Protein AF-A0A437GZE0-F1 (afdb_monomer)

Mean predicted aligned error: 5.84 Å

Radius of gyration: 19.28 Å; Cα contacts (8 Å, |Δi|>4): 313; chains: 1; bounding box: 50×40×49 Å

Solvent-accessible surface area (backbone atoms only — not comparable to full-atom values): 11767 Å² total; per-residue (Å²): 129,79,91,56,76,41,61,49,56,74,74,52,72,68,50,46,54,54,46,52,61,49,54,74,70,45,66,92,59,34,25,55,47,29,24,45,27,15,58,39,23,28,90,86,37,50,70,62,15,52,55,27,36,55,51,12,52,74,58,30,83,85,49,82,47,37,36,57,38,26,38,45,47,18,53,53,32,45,78,73,66,39,55,68,65,18,45,54,27,14,51,52,16,32,48,41,25,66,75,78,35,74,86,53,80,78,48,26,34,26,34,33,18,21,52,35,21,69,69,64,40,68,94,47,45,69,58,30,51,58,60,45,49,99,68,67,60,69,72,35,28,20,37,23,42,10,44,14,40,43,26,46,77,71,68,38,55,72,62,7,21,55,22,19,47,38,24,51,56,43,73,68,47,92,86,57,76,64,56,42,60,96,66,61,91,69,66,67,83,86,42,78,66,60,55,28,32,30,50,56,39,74,68,62,50,54,87,85,70,38,82,82,73,67,78,57,79,87,130

Organism: NCBI:txid2217664

Nearest PDB structures (foldseek):
  5g05-assembly1_K  TM=5.709E-01  e=1.177E-01  Homo sapiens
  3sf4-assembly2_B  TM=5.536E-01  e=5.901E-01  Homo sapiens
  5wby-assembly1_B  TM=4.523E-01  e=6.455E-01  Homo sapiens
  5wby-assembly2_A  TM=4.386E-01  e=1.264E+00  Homo sapiens
  7uxh-assembly1_C  TM=3.823E-01  e=3.541E+00  Homo sapiens

pLDDT: mean 88.23, std 14.14, range [37.72, 98.62]

Secondary structure (DSSP, 8-state):
--S-TTT----SHHHHHHHHHHHTT--TTHHHHHHHHHHHHTTT-HHHHHHHHHHHHHH-TT-TTHHHHHHHHHHHHHTTT-HHHHHHHHHHHHHHHHHT-TT---SHHHHHHHHHHHTT-GGGHHHHHHHH-S---TT-HHHHHHHHHHHHHTT-HHHHHHHHHHHHHHHT-TTSPPSSS---SSPPSP-HHHHHHHHHTT---HHHH-SPPPSS---

Foldseek 3Di:
DDPPLLQALDDPPVSVVVLVVVLVVDAPCNLVSLLNNLLNNLVPCVVSSVVSLVVSCVNCPLCPCQLVSLQSNLVSCVVVVNLVSSLVSLLVSLCCCVPPNVPDDALSLLQNLLSCLLQVVVVCLVVSDVSCPPDHDLLQLSNLNSQLRSCVVVVVLVRNLVSLVSNLVNLPPQPDQRHYDPDDNHDPPPDLSNLLSCVSNVNDDCVVPNDRDPNHDDD

Sequence (219 aa):
MSDDWYRSSSWDQEARDVFEKKIGRARFQKPYYLWMKAAAIAQEHPDDAEALFDRALAADVDGFESARALNARATARAARGDIGATLDDLAHAATHERDAMPNLVTSARWDYAALVGMHRQRDRYDEALAFLGPRVPDLAFAGQVGLAFINHDLGKGDAAQAAAKKALSRATMHDDPASGLPLPPTPPFPNPIYDRLLVIAHIWDIEELGPPPPVWPER

InterPro domains:
  IPR011990 Tetratricopeptide-like helical domain superfamily [G3DSA:1.25.40.10] (4-192)
  IPR011990 Tetratricopeptide-like helical domain superfamily [SSF48452] (39-132)

Structure (mmCIF, N/CA/C/O backbone):
data_AF-A0A437GZE0-F1
#
_entry.id   AF-A0A437GZE0-F1
#
loop_
_atom_site.group_PDB
_atom_site.id
_atom_site.type_symbol
_atom_site.label_atom_id
_atom_site.label_alt_id
_atom_site.label_comp_id
_atom_site.label_asym_id
_atom_site.label_entity_id
_atom_site.label_seq_id
_atom_site.pdbx_PDB_ins_code
_atom_site.Cartn_x
_atom_site.Cartn_y
_atom_site.Cartn_z
_atom_site.occupancy
_atom_site.B_iso_or_equiv
_atom_site.auth_seq_id
_atom_site.auth_comp_id
_atom_site.auth_asym_id
_atom_site.auth_atom_id
_atom_site.pdbx_PDB_model_num
ATOM 1 N N . MET A 1 1 ? 29.696 9.015 -15.402 1.00 48.69 1 MET A N 1
ATOM 2 C CA . MET A 1 1 ? 28.298 8.820 -15.840 1.00 48.69 1 MET A CA 1
ATOM 3 C C . MET A 1 1 ? 27.606 8.077 -14.723 1.00 48.69 1 MET A C 1
ATOM 5 O O . MET A 1 1 ? 28.125 7.041 -14.341 1.00 48.69 1 MET A O 1
ATOM 9 N N . SER A 1 2 ? 26.556 8.651 -14.136 1.00 55.06 2 SER A N 1
ATOM 10 C CA . SER A 1 2 ? 25.899 8.058 -12.966 1.00 55.06 2 SER A CA 1
ATOM 11 C C . SER A 1 2 ? 25.372 6.656 -13.296 1.00 55.06 2 SER A C 1
ATOM 13 O O . SER A 1 2 ? 24.718 6.472 -14.326 1.00 55.06 2 SER A O 1
ATOM 15 N N . ASP A 1 3 ? 25.676 5.678 -12.440 1.00 69.56 3 ASP A N 1
ATOM 16 C CA . ASP A 1 3 ? 25.241 4.279 -12.565 1.00 69.56 3 ASP A CA 1
ATOM 17 C C . ASP A 1 3 ? 23.716 4.099 -12.389 1.00 69.56 3 ASP A C 1
ATOM 19 O O . ASP A 1 3 ? 23.181 3.025 -12.662 1.00 69.56 3 ASP A O 1
ATOM 23 N N . ASP A 1 4 ? 22.986 5.168 -12.053 1.00 85.56 4 ASP A N 1
ATOM 24 C CA . ASP A 1 4 ? 21.553 5.159 -11.727 1.00 85.56 4 ASP A CA 1
ATOM 25 C C . ASP A 1 4 ? 20.622 5.511 -12.905 1.00 85.56 4 ASP A C 1
ATOM 27 O O . ASP A 1 4 ? 19.624 6.220 -12.773 1.00 85.56 4 ASP A O 1
ATOM 31 N N . TRP A 1 5 ? 20.903 4.962 -14.087 1.00 89.38 5 TRP A N 1
ATOM 32 C CA . TRP A 1 5 ? 20.073 5.134 -15.296 1.00 89.38 5 TRP A CA 1
ATOM 33 C C . TRP A 1 5 ? 18.612 4.674 -15.130 1.00 89.38 5 TRP A C 1
ATOM 35 O O . TRP A 1 5 ? 17.736 5.128 -15.862 1.00 89.38 5 TRP A O 1
ATOM 45 N N . TYR A 1 6 ? 18.346 3.785 -14.173 1.00 93.81 6 TYR A N 1
ATOM 46 C CA . TYR A 1 6 ? 17.028 3.208 -13.905 1.00 93.81 6 TYR A CA 1
ATOM 47 C C . TYR A 1 6 ? 16.266 3.912 -12.766 1.00 93.81 6 TYR A C 1
ATOM 49 O O . TYR A 1 6 ? 15.112 3.579 -12.536 1.00 93.81 6 TYR A O 1
ATOM 57 N N . ARG A 1 7 ? 16.874 4.877 -12.055 1.00 95.44 7 ARG A N 1
ATOM 58 C CA . ARG A 1 7 ? 16.226 5.602 -10.936 1.00 95.44 7 ARG A CA 1
ATOM 59 C C . ARG A 1 7 ? 15.743 7.005 -11.295 1.00 95.44 7 ARG A C 1
ATOM 61 O O . ARG A 1 7 ? 14.975 7.592 -10.545 1.00 95.44 7 ARG A O 1
ATOM 68 N N . SER A 1 8 ? 16.215 7.556 -12.412 1.00 94.50 8 SER A N 1
ATOM 69 C CA . SER A 1 8 ? 15.754 8.858 -12.905 1.00 94.50 8 SER A CA 1
ATOM 70 C C . SER A 1 8 ? 14.283 8.796 -13.333 1.00 94.50 8 SER A C 1
ATOM 72 O O . SER A 1 8 ? 13.854 7.780 -13.883 1.00 94.50 8 SER A O 1
ATOM 74 N N . SER A 1 9 ? 13.535 9.885 -13.151 1.00 95.44 9 SER A N 1
ATOM 75 C CA . SER A 1 9 ? 12.178 10.045 -13.693 1.00 95.44 9 SER A CA 1
ATOM 76 C C . SER A 1 9 ? 12.157 10.352 -15.197 1.00 95.44 9 SER A C 1
ATOM 78 O O . SER A 1 9 ? 11.130 10.159 -15.835 1.00 95.44 9 SER A O 1
ATOM 80 N N . SER A 1 10 ? 13.287 10.740 -15.809 1.00 95.38 10 SER A N 1
ATOM 81 C CA . SER A 1 10 ? 13.350 11.054 -17.246 1.00 95.38 10 SER A CA 1
ATOM 82 C C . SER A 1 10 ? 12.936 9.857 -18.109 1.00 95.38 10 SER A C 1
ATOM 84 O O . SER A 1 10 ? 13.479 8.755 -17.950 1.00 95.38 10 SER A O 1
ATOM 86 N N . TRP A 1 11 ? 11.998 10.069 -19.035 1.00 97.38 11 TRP A N 1
ATOM 87 C CA . TRP A 1 11 ? 11.445 9.011 -19.889 1.00 97.38 11 TRP A CA 1
ATOM 88 C C . TRP A 1 11 ? 11.102 9.475 -21.314 1.00 97.38 11 TRP A C 1
ATOM 90 O O . TRP A 1 11 ? 10.132 9.020 -21.928 1.00 97.38 11 TRP A O 1
ATOM 100 N N . ASP A 1 12 ? 11.925 10.371 -21.856 1.00 96.62 12 ASP A N 1
ATOM 101 C CA . ASP A 1 12 ? 11.929 10.707 -23.282 1.00 96.62 12 ASP A CA 1
ATOM 102 C C . ASP A 1 12 ? 12.522 9.571 -24.145 1.00 96.62 12 ASP A C 1
ATOM 104 O O . ASP A 1 12 ? 12.922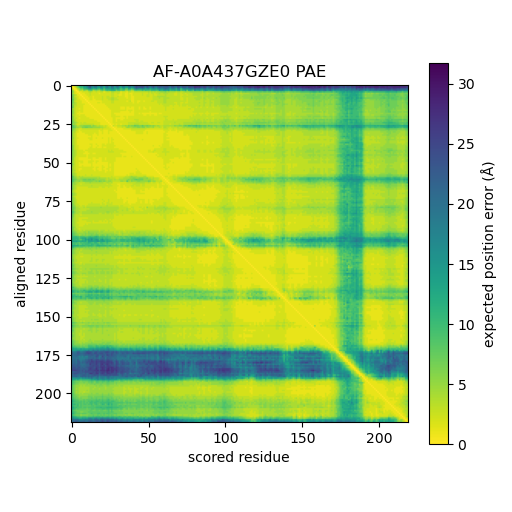 8.517 -23.641 1.00 96.62 12 ASP A O 1
ATOM 108 N N . GLN A 1 13 ? 12.560 9.763 -25.468 1.00 97.25 13 GLN A N 1
ATOM 109 C CA . GLN A 1 13 ? 13.043 8.738 -26.399 1.00 97.25 13 GLN A CA 1
ATOM 110 C C . GLN A 1 13 ? 14.504 8.340 -26.138 1.00 97.25 13 GLN A C 1
ATOM 112 O O . GLN A 1 13 ? 14.825 7.155 -26.182 1.00 97.25 13 GLN A O 1
ATOM 117 N N . GLU A 1 14 ? 15.380 9.297 -25.821 1.00 96.25 14 GLU A N 1
ATOM 118 C CA . GLU A 1 14 ? 16.791 9.010 -25.542 1.00 96.25 14 GLU A CA 1
ATOM 119 C C . GLU A 1 14 ? 16.933 8.173 -24.263 1.00 96.25 14 GLU A C 1
ATOM 121 O O . GLU A 1 14 ? 17.629 7.152 -24.251 1.00 96.25 14 GLU A O 1
ATOM 126 N N . ALA A 1 15 ? 16.221 8.549 -23.197 1.00 95.94 15 ALA A N 1
ATOM 127 C CA . ALA A 1 15 ? 16.197 7.803 -21.945 1.00 95.94 15 ALA A CA 1
ATOM 128 C C . ALA A 1 15 ? 15.649 6.379 -22.136 1.00 95.94 15 ALA A C 1
ATOM 130 O O . ALA A 1 15 ? 16.217 5.430 -21.582 1.00 95.94 15 ALA A O 1
ATOM 131 N N . ARG A 1 16 ? 14.595 6.212 -22.949 1.00 97.56 16 ARG A N 1
ATOM 132 C CA . ARG A 1 16 ? 14.027 4.900 -23.313 1.00 97.56 16 ARG A CA 1
ATOM 133 C C . ARG A 1 16 ? 15.039 4.045 -24.067 1.00 97.56 16 ARG A C 1
ATOM 135 O O . ARG A 1 16 ? 15.267 2.903 -23.680 1.00 97.56 16 ARG A O 1
ATOM 142 N N . ASP A 1 17 ? 15.707 4.595 -25.077 1.00 96.81 17 ASP A N 1
ATOM 143 C CA . ASP A 1 17 ? 16.694 3.862 -25.878 1.00 96.81 17 ASP A CA 1
ATOM 144 C C . ASP A 1 17 ? 17.887 3.403 -25.025 1.00 96.81 17 ASP A C 1
ATOM 146 O O . ASP A 1 17 ? 18.353 2.260 -25.126 1.00 96.81 17 ASP A O 1
ATOM 150 N N . VAL A 1 18 ? 18.371 4.275 -24.132 1.00 95.81 18 VAL A N 1
ATOM 151 C CA . VAL A 1 18 ? 19.431 3.938 -23.174 1.00 95.81 18 VAL A CA 1
ATOM 152 C C . VAL A 1 18 ? 18.966 2.846 -22.212 1.00 95.81 18 VAL A C 1
ATOM 154 O O . VAL A 1 18 ? 19.719 1.895 -21.967 1.00 95.81 18 VAL A O 1
ATOM 157 N N . PHE A 1 19 ? 17.746 2.958 -21.680 1.00 97.19 19 PHE A N 1
ATOM 158 C CA . PHE A 1 19 ? 17.161 1.965 -20.784 1.00 97.19 19 PHE A CA 1
ATOM 159 C C . PHE A 1 19 ? 17.029 0.603 -21.472 1.00 97.19 19 PHE A C 1
ATOM 161 O O . PHE A 1 19 ? 17.552 -0.386 -20.958 1.00 97.19 19 PHE A O 1
ATOM 168 N N . GLU A 1 20 ? 16.435 0.545 -22.666 1.00 97.56 20 GLU A N 1
ATOM 169 C CA . GLU A 1 20 ? 16.224 -0.701 -23.410 1.00 97.56 20 GLU A CA 1
ATOM 170 C C . GLU A 1 20 ? 17.546 -1.375 -23.803 1.00 97.56 20 GLU A C 1
ATOM 172 O O . GLU A 1 20 ? 17.728 -2.587 -23.643 1.00 97.56 20 GLU A O 1
ATOM 177 N N . LYS A 1 21 ? 18.544 -0.590 -24.224 1.00 96.38 21 LYS A N 1
ATOM 178 C CA . LYS A 1 21 ? 19.882 -1.117 -24.521 1.00 96.38 21 LYS A CA 1
ATOM 179 C C . LYS A 1 21 ? 20.544 -1.743 -23.292 1.00 96.38 21 LYS A C 1
ATOM 181 O O . LYS A 1 21 ? 21.247 -2.751 -23.419 1.00 96.38 21 LYS A O 1
ATOM 186 N N . LYS A 1 22 ? 20.371 -1.141 -22.112 1.00 95.94 22 LYS A N 1
ATOM 187 C CA . LYS A 1 22 ? 20.951 -1.642 -20.859 1.00 95.94 22 LYS A CA 1
ATOM 188 C C . LYS A 1 22 ? 20.176 -2.840 -20.318 1.00 95.94 22 LYS A C 1
ATOM 190 O O . LYS A 1 22 ? 20.799 -3.845 -19.974 1.00 95.94 22 LYS A O 1
ATOM 195 N N . ILE A 1 23 ? 18.845 -2.790 -20.316 1.00 96.44 23 ILE A N 1
ATOM 196 C CA . ILE A 1 23 ? 18.006 -3.878 -19.807 1.00 96.44 23 ILE A CA 1
ATOM 197 C C . ILE A 1 23 ? 18.098 -5.138 -20.674 1.00 96.44 23 ILE A C 1
ATOM 199 O O . ILE A 1 23 ? 18.047 -6.245 -20.145 1.00 96.44 23 ILE A O 1
ATOM 203 N N . GLY A 1 24 ? 18.337 -4.996 -21.984 1.00 95.88 24 GLY A N 1
ATOM 204 C CA . GLY A 1 24 ? 18.608 -6.123 -22.881 1.00 95.88 24 GLY A CA 1
ATOM 205 C C . GLY A 1 24 ? 19.904 -6.878 -22.557 1.00 95.88 24 GLY A C 1
ATOM 206 O O . GLY A 1 24 ? 20.053 -8.038 -22.933 1.00 95.88 24 GLY A O 1
ATOM 207 N N . ARG A 1 25 ? 20.839 -6.246 -21.835 1.00 94.94 25 ARG A N 1
ATOM 208 C CA . ARG A 1 25 ? 22.099 -6.861 -21.376 1.00 94.94 25 ARG A CA 1
ATOM 209 C C . ARG A 1 25 ? 22.026 -7.357 -19.932 1.00 94.94 25 ARG A C 1
ATOM 211 O O . ARG A 1 25 ? 22.864 -8.164 -19.530 1.00 94.94 25 ARG A O 1
ATOM 218 N N . ALA A 1 26 ? 21.061 -6.867 -19.155 1.00 94.44 26 ALA A N 1
ATOM 219 C CA . ALA A 1 26 ? 20.867 -7.269 -17.771 1.00 94.44 26 ALA A CA 1
ATOM 220 C C . ALA A 1 26 ? 20.400 -8.729 -17.699 1.00 94.44 26 ALA A C 1
ATOM 222 O O . ALA A 1 26 ? 19.504 -9.149 -18.430 1.00 94.44 26 ALA A O 1
ATOM 223 N N . ARG A 1 27 ? 21.023 -9.501 -16.803 1.00 88.88 27 ARG A N 1
ATOM 224 C CA . ARG A 1 27 ? 20.641 -10.888 -16.510 1.00 88.88 27 ARG A CA 1
ATOM 225 C C . ARG A 1 27 ? 19.919 -10.936 -15.164 1.00 88.88 27 ARG A C 1
ATOM 227 O O . ARG A 1 27 ? 18.744 -10.613 -15.095 1.00 88.88 27 ARG A O 1
ATOM 234 N N . PHE A 1 28 ? 20.650 -11.215 -14.090 1.00 88.62 28 PHE A N 1
ATOM 235 C CA . PHE A 1 28 ? 20.092 -11.468 -12.757 1.00 88.62 28 PHE A CA 1
ATOM 236 C C . PHE A 1 28 ? 19.327 -10.288 -12.136 1.00 88.62 28 PHE A C 1
ATOM 238 O O . PHE A 1 28 ? 18.321 -10.493 -11.480 1.00 88.62 28 PHE A O 1
ATOM 245 N N . GLN A 1 29 ? 19.764 -9.048 -12.368 1.00 94.31 29 GLN A N 1
ATOM 246 C CA . GLN A 1 29 ? 19.150 -7.844 -11.779 1.00 94.31 29 GLN A CA 1
ATOM 247 C C . GLN A 1 29 ? 18.038 -7.241 -12.656 1.00 94.31 29 GLN A C 1
ATOM 249 O O . GLN A 1 29 ? 17.579 -6.125 -12.419 1.00 94.31 29 GLN A O 1
ATOM 254 N N . LYS A 1 30 ? 17.626 -7.946 -13.717 1.00 96.50 30 LYS A N 1
ATOM 255 C CA . LYS A 1 30 ? 16.659 -7.429 -14.688 1.00 96.50 30 LYS A CA 1
ATOM 256 C C . LYS A 1 30 ? 15.296 -7.096 -14.056 1.00 96.50 30 LYS A C 1
ATOM 258 O O . LYS A 1 30 ? 14.830 -5.988 -14.320 1.00 96.50 30 LYS A O 1
ATOM 263 N N . PRO A 1 31 ? 14.679 -7.953 -13.215 1.00 97.25 31 PRO A N 1
ATOM 264 C CA . PRO A 1 31 ? 13.417 -7.605 -12.559 1.00 97.25 31 PRO A CA 1
ATOM 265 C C . PRO A 1 31 ? 13.534 -6.357 -11.686 1.00 97.25 31 PRO A C 1
ATOM 267 O O . PRO A 1 31 ? 12.699 -5.460 -11.786 1.00 97.25 31 PRO A O 1
ATOM 270 N N . TYR A 1 32 ? 14.622 -6.260 -10.914 1.00 96.31 32 TYR A N 1
ATOM 271 C CA . TYR A 1 32 ? 14.914 -5.110 -10.061 1.00 96.31 32 TYR A CA 1
ATOM 272 C C . TYR A 1 32 ? 14.966 -3.797 -10.853 1.00 96.31 32 TYR A C 1
ATOM 274 O O . TYR A 1 32 ? 14.272 -2.837 -10.525 1.00 96.31 32 TYR A O 1
ATOM 282 N N . TYR A 1 33 ? 15.741 -3.752 -11.942 1.00 97.56 33 TYR A N 1
ATOM 283 C CA . TYR A 1 33 ? 15.845 -2.543 -12.765 1.00 97.56 33 TYR A CA 1
ATOM 284 C C . TYR A 1 33 ? 14.523 -2.159 -13.437 1.00 97.56 33 TYR A C 1
ATOM 286 O O . TYR A 1 33 ? 14.252 -0.968 -13.589 1.00 97.56 33 TYR A O 1
ATOM 294 N N . LEU A 1 34 ? 13.710 -3.143 -13.833 1.00 98.38 34 LEU A N 1
ATOM 295 C CA . LEU A 1 34 ? 12.403 -2.900 -14.444 1.00 98.38 34 LEU A CA 1
ATOM 296 C C . LEU A 1 34 ? 11.436 -2.246 -13.455 1.00 98.38 34 LEU A C 1
ATOM 298 O O . LEU A 1 34 ? 10.917 -1.174 -13.760 1.00 98.38 34 LEU A O 1
ATOM 302 N N . TRP A 1 35 ? 11.229 -2.831 -12.269 1.00 98.19 35 TRP A N 1
ATOM 303 C CA . TRP A 1 35 ? 10.264 -2.271 -11.316 1.00 98.19 35 TRP A CA 1
ATOM 304 C C . TRP A 1 35 ? 10.751 -0.950 -10.713 1.00 98.19 35 TRP A C 1
ATOM 306 O O . TRP A 1 35 ? 9.949 -0.041 -10.515 1.00 98.19 35 TRP A O 1
ATOM 316 N N . MET A 1 36 ? 12.060 -0.797 -10.479 1.00 97.94 36 MET A N 1
ATOM 317 C CA . MET A 1 36 ? 12.623 0.472 -10.008 1.00 97.94 36 MET A CA 1
ATOM 318 C C . MET A 1 36 ? 12.391 1.592 -11.020 1.00 97.94 36 MET A C 1
ATOM 320 O O . MET A 1 36 ? 12.024 2.702 -10.633 1.00 97.94 36 MET A O 1
ATOM 324 N N . LYS A 1 37 ? 12.572 1.306 -12.317 1.00 98.19 37 LYS A N 1
ATOM 325 C CA . LYS A 1 37 ? 12.298 2.297 -13.354 1.00 98.19 37 LYS A CA 1
ATOM 326 C C . LYS A 1 37 ? 10.813 2.592 -13.480 1.00 98.19 37 LYS A C 1
ATOM 328 O O . LYS A 1 37 ? 10.456 3.760 -13.585 1.00 98.19 37 LYS A O 1
ATOM 333 N N . ALA A 1 38 ? 9.970 1.562 -13.419 1.00 98.38 38 ALA A N 1
ATOM 334 C CA . ALA A 1 38 ? 8.522 1.720 -13.400 1.00 98.38 38 ALA A CA 1
ATOM 335 C C . ALA A 1 38 ? 8.087 2.673 -12.277 1.00 98.38 38 ALA A C 1
ATOM 337 O O . ALA A 1 38 ? 7.405 3.659 -12.536 1.00 98.38 38 ALA A O 1
ATOM 338 N N . ALA A 1 39 ? 8.570 2.443 -11.052 1.00 97.44 39 ALA A N 1
ATOM 339 C CA . ALA A 1 39 ? 8.285 3.294 -9.901 1.00 97.44 39 ALA A CA 1
ATOM 340 C C . ALA A 1 39 ? 8.767 4.741 -10.103 1.00 97.44 39 ALA A C 1
ATOM 342 O O . ALA A 1 39 ? 8.036 5.676 -9.788 1.00 97.44 39 ALA A O 1
ATOM 343 N N . ALA A 1 40 ? 9.963 4.934 -10.669 1.00 97.50 40 ALA A N 1
ATOM 344 C CA . ALA A 1 40 ? 10.532 6.260 -10.907 1.00 97.50 40 ALA A CA 1
ATOM 345 C C . ALA A 1 40 ? 9.749 7.105 -11.928 1.00 97.50 40 ALA A C 1
ATOM 347 O O . ALA A 1 40 ? 9.780 8.330 -11.840 1.00 97.50 40 ALA A O 1
ATOM 348 N N . ILE A 1 41 ? 9.068 6.479 -12.894 1.00 97.88 41 ILE A N 1
ATOM 349 C CA . ILE A 1 41 ? 8.333 7.193 -13.953 1.00 97.88 41 ILE A CA 1
ATOM 350 C C . ILE A 1 41 ? 6.815 7.202 -13.744 1.00 97.88 41 ILE A C 1
ATOM 352 O O . ILE A 1 41 ? 6.118 7.911 -14.461 1.00 97.88 41 ILE A O 1
ATOM 356 N N . ALA A 1 42 ? 6.285 6.429 -12.791 1.00 97.12 42 ALA A N 1
ATOM 357 C CA . ALA A 1 42 ? 4.851 6.153 -12.658 1.00 97.12 42 ALA A CA 1
ATOM 358 C C . ALA A 1 42 ? 3.959 7.396 -12.533 1.00 97.12 42 ALA A C 1
ATOM 360 O O . ALA A 1 42 ? 2.814 7.368 -12.979 1.00 97.12 42 ALA A O 1
ATOM 361 N N . GLN A 1 43 ? 4.471 8.476 -11.940 1.00 94.50 43 GLN A N 1
ATOM 362 C CA . GLN A 1 43 ? 3.719 9.721 -11.789 1.00 94.50 43 GLN A CA 1
ATOM 363 C C . GLN A 1 43 ? 3.514 10.450 -13.128 1.00 94.50 43 GLN A C 1
ATOM 365 O O . GLN A 1 43 ? 2.436 10.986 -13.370 1.00 94.50 43 GLN A O 1
ATOM 370 N N . GLU A 1 44 ? 4.536 10.479 -13.985 1.00 96.69 44 GLU A N 1
ATOM 371 C CA . GLU A 1 44 ? 4.537 11.237 -15.247 1.00 96.69 44 GLU A CA 1
ATOM 372 C C . GLU A 1 44 ? 4.161 10.363 -16.456 1.00 96.69 44 GLU A C 1
ATOM 374 O O . GLU A 1 44 ? 3.605 10.853 -17.438 1.00 96.69 44 GLU A O 1
ATOM 379 N N . HIS A 1 45 ? 4.428 9.056 -16.377 1.00 97.31 45 HIS A N 1
ATOM 380 C CA . HIS A 1 45 ? 4.258 8.082 -17.457 1.00 97.31 45 HIS A CA 1
ATOM 381 C C . HIS A 1 45 ? 3.578 6.793 -16.953 1.00 97.31 45 HIS A C 1
ATOM 383 O O . HIS A 1 45 ? 4.195 5.724 -16.945 1.00 97.31 45 HIS A O 1
ATOM 389 N N . PRO A 1 46 ? 2.309 6.865 -16.513 1.00 96.12 46 PRO A N 1
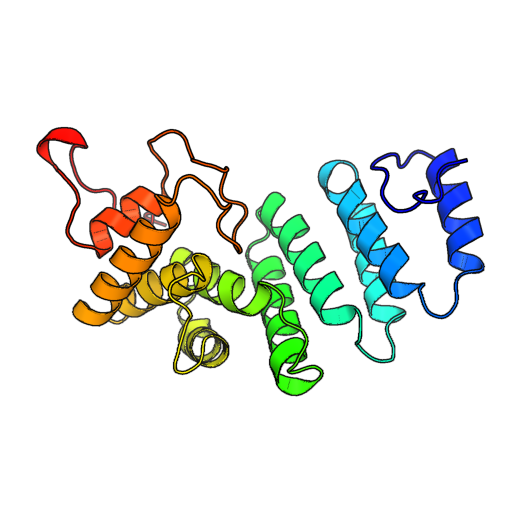ATOM 390 C CA . PRO A 1 46 ? 1.636 5.755 -15.839 1.00 96.12 46 PRO A CA 1
ATOM 391 C C . PRO A 1 46 ? 1.475 4.497 -16.706 1.00 96.12 46 PRO A C 1
ATOM 393 O O . PRO A 1 46 ? 1.673 3.393 -16.205 1.00 96.12 46 PRO A O 1
ATOM 396 N N . ASP A 1 47 ? 1.168 4.640 -17.996 1.00 97.19 47 ASP A N 1
ATOM 397 C CA . ASP A 1 47 ? 0.967 3.489 -18.892 1.00 97.19 47 ASP A CA 1
ATOM 398 C C . ASP A 1 47 ? 2.287 2.760 -19.187 1.00 97.19 47 ASP A C 1
ATOM 400 O O . ASP A 1 47 ? 2.356 1.530 -19.173 1.00 97.19 47 ASP A O 1
ATOM 404 N N . ASP A 1 48 ? 3.368 3.521 -19.387 1.00 98.25 48 ASP A N 1
ATOM 405 C CA . ASP A 1 48 ? 4.706 2.955 -19.564 1.00 98.25 48 ASP A CA 1
ATOM 406 C C . ASP A 1 48 ? 5.192 2.271 -18.275 1.00 98.25 48 ASP A C 1
ATOM 408 O O . ASP A 1 48 ? 5.832 1.218 -18.331 1.00 98.25 48 ASP A O 1
ATOM 412 N N . ALA A 1 49 ? 4.880 2.843 -17.107 1.00 98.19 49 ALA A N 1
ATOM 413 C CA . ALA A 1 49 ? 5.199 2.238 -15.819 1.00 98.19 49 ALA A CA 1
ATOM 414 C C . ALA A 1 49 ? 4.482 0.898 -15.622 1.00 98.19 49 ALA A C 1
ATOM 416 O O . ALA A 1 49 ? 5.125 -0.071 -15.225 1.00 98.19 49 ALA A O 1
ATOM 417 N N . GLU A 1 50 ? 3.186 0.813 -15.937 1.00 98.12 50 GLU A N 1
ATOM 418 C CA . GLU A 1 50 ? 2.427 -0.447 -15.893 1.00 98.12 50 GLU A CA 1
ATOM 419 C C . GLU A 1 50 ? 3.083 -1.522 -16.767 1.00 98.12 50 GLU A C 1
ATOM 421 O O . GLU A 1 50 ? 3.383 -2.616 -16.284 1.00 98.12 50 GLU A O 1
ATOM 426 N N . ALA A 1 51 ? 3.431 -1.181 -18.012 1.00 98.38 51 ALA A N 1
ATOM 427 C CA . ALA A 1 51 ? 4.119 -2.105 -18.911 1.00 98.38 51 ALA A CA 1
ATOM 428 C C . ALA A 1 51 ? 5.486 -2.562 -18.363 1.00 98.38 51 ALA A C 1
ATOM 430 O O . ALA A 1 51 ? 5.885 -3.717 -18.542 1.00 98.38 51 ALA A O 1
ATOM 431 N N . LEU A 1 52 ? 6.230 -1.682 -17.686 1.00 98.62 52 LEU A N 1
ATOM 432 C CA . LEU A 1 52 ? 7.491 -2.046 -17.036 1.00 98.62 52 LEU A CA 1
ATOM 433 C C . LEU A 1 52 ? 7.289 -2.935 -15.806 1.00 98.62 52 LEU A C 1
ATOM 435 O O . LEU A 1 52 ? 8.080 -3.861 -15.618 1.00 98.62 52 LEU A O 1
ATOM 439 N N . PHE A 1 53 ? 6.256 -2.701 -14.993 1.00 98.44 53 PHE A N 1
ATOM 440 C CA . PHE A 1 53 ? 5.927 -3.588 -13.877 1.00 98.44 53 PHE A CA 1
ATOM 441 C C . PHE A 1 53 ? 5.546 -4.985 -14.368 1.00 98.44 53 PHE A C 1
ATOM 443 O O . PHE A 1 53 ? 6.063 -5.969 -13.841 1.00 98.44 53 PHE A O 1
ATOM 450 N N . ASP A 1 54 ? 4.729 -5.090 -15.417 1.00 98.31 54 ASP A N 1
ATOM 451 C CA . ASP A 1 54 ? 4.373 -6.383 -16.010 1.00 98.31 54 ASP A CA 1
ATOM 452 C C . ASP A 1 54 ? 5.613 -7.119 -16.530 1.00 98.31 54 ASP A C 1
ATOM 454 O O . ASP A 1 54 ? 5.802 -8.311 -16.273 1.00 98.31 54 ASP A O 1
ATOM 458 N N . ARG A 1 55 ? 6.526 -6.398 -17.194 1.00 98.12 55 ARG A N 1
ATOM 459 C CA . ARG A 1 55 ? 7.823 -6.950 -17.611 1.00 98.12 55 ARG A CA 1
ATOM 460 C C . ARG A 1 55 ? 8.679 -7.381 -16.421 1.00 98.12 55 ARG A C 1
ATOM 462 O O . ARG A 1 55 ? 9.400 -8.369 -16.548 1.00 98.12 55 ARG A O 1
ATOM 469 N N . ALA A 1 56 ? 8.653 -6.643 -15.310 1.00 98.00 56 ALA A N 1
ATOM 470 C CA . ALA A 1 56 ? 9.411 -6.976 -14.106 1.00 98.00 56 ALA A CA 1
ATOM 471 C C . ALA A 1 56 ? 8.926 -8.299 -13.511 1.00 98.00 56 ALA A C 1
ATOM 473 O O . ALA A 1 56 ? 9.738 -9.197 -13.303 1.00 98.00 56 ALA A O 1
ATOM 474 N N . LEU A 1 57 ? 7.610 -8.433 -13.325 1.00 96.69 57 LEU A N 1
ATOM 475 C CA . LEU A 1 57 ? 6.971 -9.637 -12.792 1.00 96.69 57 LEU A CA 1
ATOM 476 C C . LEU A 1 57 ? 7.194 -10.842 -13.709 1.00 96.69 57 LEU A C 1
ATOM 478 O O . LEU A 1 57 ? 7.550 -11.917 -13.242 1.00 96.69 57 LEU A O 1
ATOM 482 N N . ALA A 1 58 ? 7.082 -10.658 -15.027 1.00 96.50 58 ALA A N 1
ATOM 483 C CA . ALA A 1 58 ? 7.351 -11.725 -15.990 1.00 96.50 58 ALA A CA 1
ATOM 484 C C . ALA A 1 58 ? 8.831 -12.155 -16.029 1.00 96.50 58 ALA A C 1
ATOM 486 O O . ALA A 1 58 ? 9.137 -13.288 -16.398 1.00 96.50 58 ALA A O 1
ATOM 487 N N . ALA A 1 59 ? 9.761 -11.254 -15.695 1.00 95.81 59 ALA A N 1
ATOM 488 C CA . ALA A 1 59 ? 11.191 -11.551 -15.661 1.00 95.81 59 ALA A CA 1
ATOM 489 C C . ALA A 1 59 ? 11.644 -12.204 -14.343 1.00 95.81 59 ALA A C 1
ATOM 491 O O . ALA A 1 59 ? 12.736 -12.773 -14.307 1.00 95.81 59 ALA A O 1
ATOM 492 N N . ASP A 1 60 ? 10.851 -12.103 -13.276 1.00 93.88 60 ASP A N 1
ATOM 493 C CA . ASP A 1 60 ? 11.192 -12.578 -11.934 1.00 93.88 60 ASP A CA 1
ATOM 494 C C . ASP A 1 60 ? 10.767 -14.032 -11.701 1.00 93.88 60 ASP A C 1
ATOM 496 O O . ASP A 1 60 ? 9.871 -14.329 -10.917 1.00 93.88 60 ASP A O 1
ATOM 500 N N . VAL A 1 61 ? 11.423 -14.956 -12.402 1.00 88.31 61 VAL A N 1
ATOM 501 C CA . VAL A 1 61 ? 11.083 -16.391 -12.366 1.00 88.31 61 VAL A CA 1
ATOM 502 C C . VAL A 1 61 ? 11.160 -16.981 -10.951 1.00 88.31 61 VAL A C 1
ATOM 504 O O . VAL A 1 61 ? 10.365 -17.853 -10.609 1.00 88.31 61 VAL A O 1
ATOM 507 N N . ASP A 1 62 ? 12.087 -16.488 -10.130 1.00 85.50 62 ASP A N 1
ATOM 508 C CA . ASP A 1 62 ? 12.313 -16.979 -8.766 1.00 85.50 62 ASP A CA 1
ATOM 509 C C . ASP A 1 62 ? 11.452 -16.249 -7.715 1.00 85.50 62 ASP A C 1
ATOM 511 O O . ASP A 1 62 ? 11.492 -16.596 -6.534 1.00 85.50 62 ASP A O 1
ATOM 515 N N . GLY A 1 63 ? 10.680 -15.233 -8.119 1.00 87.56 63 GLY A N 1
ATOM 516 C CA . GLY A 1 63 ? 9.779 -14.484 -7.240 1.00 87.56 63 GLY A CA 1
ATOM 517 C C . GLY A 1 63 ? 10.466 -13.559 -6.225 1.00 87.56 63 GLY A C 1
ATOM 518 O O . GLY A 1 63 ? 9.802 -13.080 -5.304 1.00 87.56 63 GLY A O 1
ATOM 519 N N . PHE A 1 64 ? 11.775 -13.310 -6.362 1.00 88.81 64 PHE A N 1
ATOM 520 C CA . PHE A 1 64 ? 12.571 -12.557 -5.385 1.00 88.81 64 PHE A CA 1
ATOM 521 C C . PHE A 1 64 ? 12.196 -11.069 -5.322 1.00 88.81 64 PHE A C 1
ATOM 523 O O . PHE A 1 64 ? 12.171 -10.462 -4.250 1.00 88.81 64 PHE A O 1
ATOM 530 N N . GLU A 1 65 ? 11.907 -10.469 -6.474 1.00 93.62 65 GLU A N 1
ATOM 531 C CA . GLU A 1 65 ? 11.531 -9.058 -6.596 1.00 93.62 65 GLU A CA 1
ATOM 532 C C . GLU A 1 65 ? 10.011 -8.856 -6.673 1.00 93.62 65 GLU A C 1
ATOM 534 O O . GLU A 1 65 ? 9.539 -7.729 -6.540 1.00 93.62 65 GLU A O 1
ATOM 539 N N . SER A 1 66 ? 9.231 -9.925 -6.844 1.00 94.06 66 SER A N 1
ATOM 540 C CA . SER A 1 66 ? 7.798 -9.876 -7.143 1.00 94.06 66 SER A CA 1
ATOM 541 C C . SER A 1 66 ? 7.004 -9.139 -6.074 1.00 94.06 66 SER A C 1
ATOM 543 O O . SER A 1 66 ? 6.246 -8.230 -6.405 1.00 94.06 66 SER A O 1
ATOM 545 N N . ALA A 1 67 ? 7.230 -9.430 -4.788 1.00 93.88 67 ALA A N 1
ATOM 546 C CA . ALA A 1 67 ? 6.533 -8.721 -3.711 1.00 93.88 67 ALA A CA 1
ATOM 547 C C . ALA A 1 67 ? 6.866 -7.216 -3.689 1.00 93.88 67 ALA A C 1
ATOM 549 O O . ALA A 1 67 ? 5.984 -6.391 -3.462 1.00 93.88 67 ALA A O 1
ATOM 550 N N . ARG A 1 68 ? 8.116 -6.831 -3.986 1.00 94.75 68 ARG A N 1
ATOM 551 C CA . ARG A 1 68 ? 8.524 -5.416 -4.055 1.00 94.75 68 ARG A CA 1
ATOM 552 C C . ARG A 1 68 ? 7.946 -4.717 -5.280 1.00 94.75 68 ARG A C 1
ATOM 554 O O . ARG A 1 68 ? 7.457 -3.598 -5.155 1.00 94.75 68 ARG A O 1
ATOM 561 N N . ALA A 1 69 ? 7.973 -5.379 -6.434 1.00 96.94 69 ALA A N 1
ATOM 562 C CA . ALA A 1 69 ? 7.400 -4.871 -7.672 1.00 96.94 69 ALA A CA 1
ATOM 563 C C . ALA A 1 69 ? 5.882 -4.676 -7.545 1.00 96.94 69 ALA A C 1
ATOM 565 O O . ALA A 1 69 ? 5.377 -3.618 -7.914 1.00 96.94 69 ALA A O 1
ATOM 566 N N . LEU A 1 70 ? 5.171 -5.645 -6.958 1.00 97.19 70 LEU A N 1
ATOM 567 C CA . LEU A 1 70 ? 3.739 -5.549 -6.662 1.00 97.19 70 LEU A CA 1
ATOM 568 C C . LEU A 1 70 ? 3.442 -4.416 -5.674 1.00 97.19 70 LEU A C 1
ATOM 570 O O . LEU A 1 70 ? 2.558 -3.609 -5.938 1.00 97.19 70 LEU A O 1
ATOM 574 N N . ASN A 1 71 ? 4.208 -4.286 -4.584 1.00 94.81 71 ASN A N 1
ATOM 575 C CA . ASN A 1 71 ? 4.014 -3.193 -3.625 1.00 94.81 71 ASN A CA 1
ATOM 576 C C . ASN A 1 71 ? 4.262 -1.806 -4.262 1.00 94.81 71 ASN A C 1
ATOM 578 O O . ASN A 1 71 ? 3.519 -0.848 -4.032 1.00 94.81 71 ASN A O 1
ATO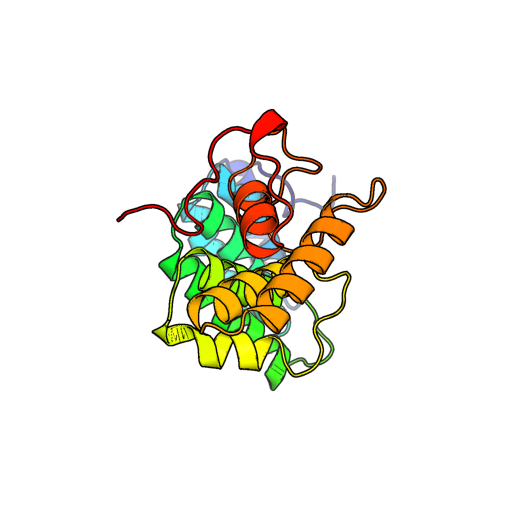M 582 N N . ALA A 1 72 ? 5.280 -1.694 -5.120 1.00 95.81 72 ALA A N 1
ATOM 583 C CA . ALA A 1 72 ? 5.557 -0.469 -5.869 1.00 95.81 72 ALA A CA 1
ATOM 584 C C . ALA A 1 72 ? 4.447 -0.150 -6.888 1.00 95.81 72 ALA A C 1
ATOM 586 O O . ALA A 1 72 ? 4.029 1.006 -6.998 1.00 95.81 72 ALA A O 1
ATOM 587 N N . ARG A 1 73 ? 3.919 -1.161 -7.590 1.00 97.38 73 ARG A N 1
ATOM 588 C CA . ARG A 1 73 ? 2.793 -0.995 -8.519 1.00 97.38 73 ARG A CA 1
ATOM 589 C C . ARG A 1 73 ? 1.507 -0.604 -7.798 1.00 97.38 73 ARG A C 1
ATOM 591 O O . ARG A 1 73 ? 0.836 0.328 -8.238 1.00 97.38 73 ARG A O 1
ATOM 598 N N . ALA A 1 74 ? 1.216 -1.228 -6.659 1.00 95.19 74 ALA A N 1
ATOM 599 C CA . ALA A 1 74 ? 0.110 -0.847 -5.790 1.00 95.19 74 ALA A CA 1
ATOM 600 C C . ALA A 1 74 ? 0.202 0.631 -5.389 1.00 95.19 74 ALA A C 1
ATOM 602 O O . ALA A 1 74 ? -0.775 1.362 -5.504 1.00 95.19 74 ALA A O 1
ATOM 603 N N . THR A 1 75 ? 1.392 1.101 -5.006 1.00 90.44 75 THR A N 1
ATOM 604 C CA . THR A 1 75 ? 1.626 2.519 -4.684 1.00 90.44 75 THR A CA 1
ATOM 605 C C . THR A 1 75 ? 1.317 3.432 -5.881 1.00 90.44 75 THR A C 1
ATOM 607 O O . THR A 1 75 ? 0.619 4.436 -5.733 1.00 90.44 75 THR A O 1
ATOM 610 N N . ALA A 1 76 ? 1.770 3.069 -7.086 1.00 92.19 76 ALA A N 1
ATOM 611 C CA . ALA A 1 76 ? 1.491 3.821 -8.314 1.00 92.19 76 ALA A CA 1
ATOM 612 C C . ALA A 1 76 ? -0.002 3.823 -8.709 1.00 92.19 76 ALA A C 1
ATOM 614 O O . ALA A 1 76 ? -0.522 4.822 -9.214 1.00 92.19 76 ALA A O 1
ATOM 615 N N . ARG A 1 77 ? -0.716 2.713 -8.496 1.00 91.75 77 ARG A N 1
ATOM 616 C CA . ARG A 1 77 ? -2.166 2.592 -8.740 1.00 91.75 77 ARG A CA 1
ATOM 617 C C . ARG A 1 77 ? -2.982 3.374 -7.714 1.00 91.75 77 ARG A C 1
ATOM 619 O O . ARG A 1 77 ? -3.892 4.109 -8.102 1.00 91.75 77 ARG A O 1
ATOM 626 N N . ALA A 1 78 ? -2.591 3.324 -6.442 1.00 87.75 78 ALA A N 1
ATOM 627 C CA . ALA A 1 78 ? -3.224 4.075 -5.363 1.00 87.75 78 ALA A CA 1
ATOM 628 C C . ALA A 1 78 ? -3.166 5.587 -5.613 1.00 87.75 78 ALA A C 1
ATOM 630 O O . ALA A 1 78 ? -4.171 6.275 -5.450 1.00 87.75 78 ALA A O 1
ATOM 631 N N . ALA A 1 79 ? -2.024 6.098 -6.090 1.00 86.19 79 ALA A N 1
ATOM 632 C CA . ALA A 1 79 ? -1.856 7.511 -6.441 1.00 86.19 79 ALA A CA 1
ATOM 633 C C . ALA A 1 79 ? -2.812 7.989 -7.555 1.00 86.19 79 ALA A C 1
ATOM 635 O O . ALA A 1 79 ? -3.105 9.179 -7.646 1.00 86.19 79 ALA A O 1
ATOM 636 N N . ARG A 1 80 ? -3.326 7.067 -8.380 1.00 86.56 80 ARG A N 1
ATOM 637 C CA . ARG A 1 80 ? -4.326 7.331 -9.430 1.00 86.56 80 ARG A CA 1
ATOM 638 C C . ARG A 1 80 ? -5.765 7.040 -8.988 1.00 86.56 80 ARG A C 1
ATOM 640 O O . ARG A 1 80 ? -6.687 7.222 -9.776 1.00 86.56 80 ARG A O 1
ATOM 647 N N . GLY A 1 81 ? -5.966 6.596 -7.748 1.00 85.69 81 GLY A N 1
ATOM 648 C CA . GLY A 1 81 ? -7.282 6.263 -7.204 1.00 85.69 81 GLY A CA 1
ATOM 649 C C . GLY A 1 81 ? -7.827 4.893 -7.620 1.00 85.69 81 GLY A C 1
ATOM 650 O O . GLY A 1 81 ? -8.998 4.617 -7.359 1.00 85.69 81 GLY A O 1
ATOM 651 N N . ASP A 1 82 ? -7.018 4.015 -8.225 1.00 89.06 82 ASP A N 1
ATOM 652 C CA . ASP A 1 82 ? -7.441 2.651 -8.571 1.00 89.06 82 ASP A CA 1
ATOM 653 C C . ASP A 1 82 ? -7.344 1.726 -7.350 1.00 89.06 82 ASP A C 1
ATOM 655 O O . ASP A 1 82 ? -6.415 0.929 -7.194 1.00 89.06 82 ASP A O 1
ATOM 659 N N . ILE A 1 83 ? -8.299 1.874 -6.430 1.00 88.38 83 ILE A N 1
ATOM 660 C CA . ILE A 1 83 ? -8.316 1.131 -5.165 1.00 88.38 83 ILE A CA 1
ATOM 661 C C . ILE A 1 83 ? -8.484 -0.376 -5.393 1.00 88.38 83 ILE A C 1
ATOM 663 O O . ILE A 1 83 ? -7.895 -1.164 -4.657 1.00 88.38 83 ILE A O 1
ATOM 667 N N . GLY A 1 84 ? -9.250 -0.785 -6.410 1.00 89.94 84 GLY A N 1
ATOM 668 C CA . GLY A 1 84 ? -9.480 -2.199 -6.715 1.00 89.94 84 GLY A CA 1
ATOM 669 C C . GLY A 1 84 ? -8.181 -2.906 -7.089 1.00 89.94 84 GLY A C 1
ATOM 670 O O . GLY A 1 84 ? -7.760 -3.830 -6.395 1.00 89.94 84 GLY A O 1
ATOM 671 N N . ALA A 1 85 ? -7.493 -2.404 -8.117 1.00 92.31 85 ALA A N 1
ATOM 672 C CA . ALA A 1 85 ? -6.231 -2.991 -8.555 1.00 92.31 85 ALA A CA 1
ATOM 673 C C . ALA A 1 85 ? -5.110 -2.824 -7.513 1.00 92.31 85 ALA A C 1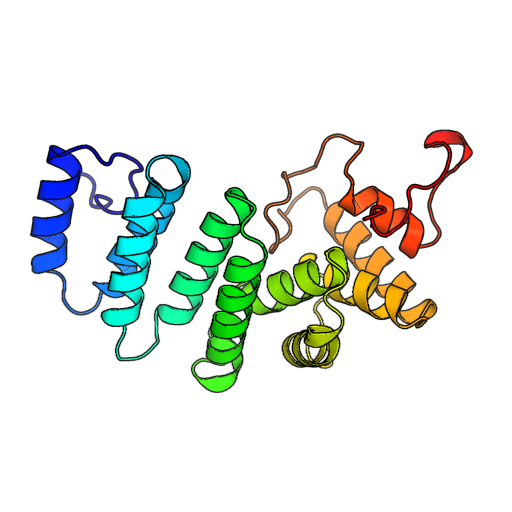
ATOM 675 O O . ALA A 1 85 ? -4.236 -3.684 -7.403 1.00 92.31 85 ALA A O 1
ATOM 676 N N . THR A 1 86 ? -5.147 -1.752 -6.710 1.00 93.56 86 THR A N 1
ATOM 677 C CA . THR A 1 86 ? -4.240 -1.574 -5.563 1.00 93.56 86 THR A CA 1
ATOM 678 C C . THR A 1 86 ? -4.402 -2.703 -4.545 1.00 93.56 86 THR A C 1
ATOM 680 O O . THR A 1 86 ? -3.411 -3.286 -4.111 1.00 93.56 86 THR A O 1
ATOM 683 N N . LEU A 1 87 ? -5.642 -3.024 -4.159 1.00 95.00 87 LEU A N 1
ATOM 684 C CA . LEU A 1 87 ? -5.920 -4.098 -3.205 1.00 95.00 87 LEU A CA 1
ATOM 685 C C . LEU A 1 87 ? -5.467 -5.459 -3.740 1.00 95.00 87 LEU A C 1
ATOM 687 O O . LEU A 1 87 ? -4.887 -6.235 -2.984 1.00 95.00 87 LEU A O 1
ATOM 691 N N . ASP A 1 88 ? -5.687 -5.735 -5.024 1.00 96.69 88 ASP A N 1
ATOM 692 C CA . ASP A 1 88 ? -5.272 -7.000 -5.637 1.00 96.69 88 ASP A CA 1
ATOM 693 C C . ASP A 1 88 ? -3.742 -7.156 -5.661 1.00 96.69 88 ASP A C 1
ATOM 695 O O . ASP A 1 88 ? -3.224 -8.216 -5.302 1.00 96.69 88 ASP A O 1
ATOM 699 N N . ASP A 1 89 ? -3.001 -6.092 -5.988 1.00 96.75 89 ASP A N 1
ATOM 700 C CA . ASP A 1 89 ? -1.534 -6.110 -5.947 1.00 96.75 89 ASP A CA 1
ATOM 701 C C . ASP A 1 89 ? -0.991 -6.298 -4.526 1.00 96.75 89 ASP A C 1
ATOM 703 O O . ASP A 1 89 ? -0.071 -7.092 -4.316 1.00 96.75 89 ASP A O 1
ATOM 707 N N . LEU A 1 90 ? -1.561 -5.600 -3.539 1.00 95.94 90 LEU A N 1
ATOM 708 C CA . LEU A 1 90 ? -1.144 -5.721 -2.141 1.00 95.94 90 LEU A CA 1
ATOM 709 C C . LEU A 1 90 ? -1.451 -7.109 -1.568 1.00 95.94 90 LEU A C 1
ATOM 711 O O . LEU A 1 90 ? -0.613 -7.662 -0.856 1.00 95.94 90 LEU A O 1
ATOM 715 N N . ALA A 1 91 ? -2.607 -7.695 -1.897 1.00 96.62 91 ALA A N 1
ATOM 716 C CA . ALA A 1 91 ? -2.950 -9.060 -1.495 1.00 96.62 91 ALA A CA 1
ATOM 717 C C . ALA A 1 91 ? -1.967 -10.079 -2.089 1.00 96.62 91 ALA A C 1
ATOM 719 O O . ALA A 1 91 ? -1.493 -10.986 -1.394 1.00 96.62 91 ALA A O 1
ATOM 720 N N . HIS A 1 92 ? -1.606 -9.903 -3.362 1.00 95.50 92 HIS A N 1
ATOM 721 C CA . HIS A 1 92 ? -0.642 -10.768 -4.029 1.00 95.50 92 HIS A CA 1
ATOM 722 C C . HIS A 1 92 ? 0.765 -10.615 -3.428 1.00 95.50 92 HIS A C 1
ATOM 724 O O . HIS A 1 92 ? 1.422 -11.615 -3.133 1.00 95.50 92 HIS A O 1
ATOM 730 N N . ALA A 1 93 ? 1.203 -9.383 -3.152 1.00 94.44 93 ALA A N 1
ATOM 731 C CA . ALA A 1 93 ? 2.471 -9.115 -2.478 1.00 94.44 93 ALA A CA 1
ATOM 732 C C . ALA A 1 93 ? 2.512 -9.733 -1.070 1.00 94.44 93 ALA A C 1
ATOM 734 O O . ALA A 1 93 ? 3.462 -10.441 -0.744 1.00 94.44 93 ALA A O 1
ATOM 735 N N . ALA A 1 94 ? 1.464 -9.536 -0.263 1.00 93.38 94 ALA A N 1
ATOM 736 C CA . ALA A 1 94 ? 1.357 -10.094 1.086 1.00 93.38 94 ALA A CA 1
ATOM 737 C C . ALA A 1 94 ? 1.355 -11.633 1.088 1.00 93.38 94 ALA A C 1
ATOM 739 O O . ALA A 1 94 ? 1.948 -12.262 1.966 1.00 93.38 94 ALA A O 1
ATOM 740 N N . THR A 1 95 ? 0.733 -12.251 0.080 1.00 92.69 95 THR A N 1
ATOM 741 C CA . THR A 1 95 ? 0.774 -13.707 -0.119 1.00 92.69 95 THR A CA 1
ATOM 742 C C . THR A 1 95 ? 2.196 -14.181 -0.419 1.00 92.69 95 THR A C 1
ATOM 744 O O . THR A 1 95 ? 2.670 -15.125 0.211 1.00 92.69 95 THR A O 1
ATOM 747 N N . HIS A 1 96 ? 2.915 -13.494 -1.311 1.00 89.00 96 HIS A N 1
ATOM 748 C CA . HIS A 1 96 ? 4.316 -13.808 -1.608 1.00 89.00 96 HIS A CA 1
ATOM 749 C C . HIS A 1 96 ? 5.230 -13.675 -0.383 1.00 89.00 96 HIS A C 1
ATOM 751 O O . HIS A 1 96 ? 6.058 -14.556 -0.143 1.00 89.00 96 HIS A O 1
ATOM 757 N N . GLU A 1 97 ? 5.077 -12.612 0.411 1.00 87.25 97 GLU A N 1
ATOM 758 C CA . GLU A 1 97 ? 5.822 -12.437 1.667 1.00 87.25 97 GLU A CA 1
ATOM 759 C C . GLU A 1 97 ? 5.580 -13.593 2.636 1.00 87.25 97 GLU A C 1
ATOM 761 O O . GLU A 1 97 ? 6.519 -14.120 3.227 1.00 87.25 97 GLU A O 1
ATOM 766 N N . ARG A 1 98 ? 4.319 -14.007 2.792 1.00 84.19 98 ARG A N 1
ATOM 767 C CA . ARG A 1 98 ? 3.939 -15.077 3.716 1.00 84.19 98 ARG A CA 1
ATOM 768 C C . ARG A 1 98 ? 4.457 -16.443 3.263 1.00 84.19 98 ARG A C 1
ATOM 770 O O . ARG A 1 98 ? 4.999 -17.180 4.086 1.00 84.19 98 ARG A O 1
ATOM 777 N N . ASP A 1 99 ? 4.270 -16.775 1.987 1.00 84.44 99 ASP A N 1
ATOM 778 C CA . ASP A 1 99 ? 4.382 -18.156 1.502 1.00 84.44 99 ASP A CA 1
ATOM 779 C C . ASP A 1 99 ? 5.721 -18.449 0.819 1.00 84.44 99 ASP A C 1
ATOM 781 O O . ASP A 1 99 ? 6.269 -19.540 0.977 1.00 84.44 99 ASP A O 1
ATOM 785 N N . ALA A 1 100 ? 6.263 -17.488 0.066 1.00 78.69 100 ALA A N 1
ATOM 786 C CA . ALA A 1 100 ? 7.470 -17.689 -0.733 1.00 78.69 100 ALA A CA 1
ATOM 787 C C . ALA A 1 100 ? 8.730 -17.148 -0.044 1.00 78.69 100 ALA A C 1
ATOM 789 O O . ALA A 1 100 ? 9.808 -17.727 -0.182 1.00 78.69 100 ALA A O 1
ATOM 790 N N . MET A 1 101 ? 8.616 -16.040 0.698 1.00 77.88 101 MET A N 1
ATOM 791 C CA . MET A 1 101 ? 9.773 -15.331 1.252 1.00 77.88 101 MET A CA 1
ATOM 792 C C . MET A 1 101 ? 9.507 -14.759 2.654 1.00 77.88 101 MET A C 1
ATOM 794 O O . MET A 1 101 ? 9.488 -13.541 2.815 1.00 77.88 101 MET A O 1
ATOM 798 N N . PRO A 1 102 ? 9.411 -15.592 3.706 1.00 71.94 102 PRO A N 1
ATOM 799 C CA . PRO A 1 102 ? 9.028 -15.144 5.054 1.00 71.94 102 PRO A CA 1
ATOM 800 C C . PRO A 1 102 ? 9.987 -14.126 5.700 1.00 71.94 102 PRO A C 1
ATOM 802 O O . PRO A 1 102 ? 9.622 -13.455 6.664 1.00 71.94 102 PRO A O 1
ATOM 805 N N . ASN A 1 103 ? 11.213 -13.994 5.180 1.00 80.12 103 ASN A N 1
ATOM 806 C CA . ASN A 1 103 ? 12.191 -12.995 5.628 1.00 80.12 103 ASN A CA 1
ATOM 807 C C . ASN A 1 103 ? 12.112 -11.671 4.846 1.00 80.12 103 ASN A C 1
ATOM 809 O O . ASN A 1 103 ? 12.767 -10.699 5.225 1.00 80.12 103 ASN A O 1
ATOM 813 N N . LEU A 1 104 ? 11.356 -11.626 3.747 1.00 79.38 104 LEU A N 1
ATOM 814 C CA . LEU A 1 104 ? 11.088 -10.405 3.004 1.00 79.38 104 LEU A CA 1
ATOM 815 C C . LEU A 1 104 ? 9.900 -9.700 3.654 1.00 79.38 104 LEU A C 1
ATOM 817 O O . LEU A 1 104 ? 8.786 -10.210 3.663 1.00 79.38 104 LEU A O 1
ATOM 821 N N . VAL A 1 105 ? 10.152 -8.513 4.194 1.00 77.38 105 VAL A N 1
ATOM 822 C CA . VAL A 1 105 ? 9.115 -7.675 4.793 1.00 77.38 105 VAL A CA 1
ATOM 823 C C . VAL A 1 105 ? 9.007 -6.403 3.968 1.00 77.38 105 VAL A C 1
ATOM 825 O O . VAL A 1 105 ? 9.919 -5.574 3.990 1.00 77.38 105 VAL A O 1
ATOM 828 N N . THR A 1 106 ? 7.909 -6.247 3.232 1.00 84.31 106 THR A N 1
ATOM 829 C CA . THR A 1 106 ? 7.466 -4.945 2.723 1.00 84.31 106 THR A CA 1
ATOM 830 C C . THR A 1 106 ? 6.311 -4.429 3.591 1.00 84.31 106 THR A C 1
ATOM 832 O O . THR A 1 106 ? 6.003 -4.988 4.648 1.00 84.31 106 THR A O 1
ATOM 835 N N . SER A 1 107 ? 5.696 -3.314 3.195 1.00 88.56 107 SER A N 1
ATOM 836 C CA . SER A 1 107 ? 4.512 -2.772 3.866 1.00 88.56 107 SER A CA 1
ATOM 837 C C . SER A 1 107 ? 3.202 -3.431 3.417 1.00 88.56 107 SER A C 1
ATOM 839 O O . SER A 1 107 ? 2.166 -3.173 4.030 1.00 88.56 107 SER A O 1
ATOM 841 N N . ALA A 1 108 ? 3.238 -4.311 2.405 1.00 91.88 108 ALA A N 1
ATOM 842 C CA . ALA A 1 108 ? 2.064 -4.760 1.661 1.00 91.88 108 ALA A CA 1
ATOM 843 C C . ALA A 1 108 ? 0.919 -5.280 2.540 1.00 91.88 108 ALA A C 1
ATOM 845 O O . ALA A 1 108 ? -0.216 -4.827 2.412 1.00 91.88 108 ALA A O 1
ATOM 846 N N . ARG A 1 109 ? 1.206 -6.181 3.489 1.00 92.69 109 ARG A N 1
ATOM 847 C CA . ARG A 1 109 ? 0.184 -6.732 4.400 1.00 92.69 109 ARG A CA 1
ATOM 848 C C . ARG A 1 109 ? -0.489 -5.683 5.292 1.00 92.69 109 ARG A C 1
ATOM 850 O O . ARG A 1 109 ? -1.663 -5.822 5.631 1.00 92.69 109 ARG A O 1
ATOM 857 N N . TRP A 1 110 ? 0.250 -4.653 5.703 1.00 93.00 110 TRP A N 1
ATOM 858 C CA . TRP A 1 110 ? -0.269 -3.590 6.563 1.00 93.00 110 TRP A CA 1
ATOM 859 C C . TRP A 1 110 ? -1.076 -2.588 5.744 1.00 93.00 110 TRP A C 1
ATOM 861 O O . TRP A 1 110 ? -2.173 -2.215 6.155 1.00 93.00 110 TRP A O 1
ATOM 871 N N . ASP A 1 111 ? -0.567 -2.223 4.568 1.00 92.94 111 ASP A N 1
ATOM 872 C CA . ASP A 1 111 ? -1.245 -1.335 3.623 1.00 92.94 111 ASP A CA 1
ATOM 873 C C . ASP A 1 111 ? -2.550 -1.958 3.119 1.00 92.94 111 ASP A C 1
ATOM 875 O O . ASP A 1 111 ? -3.583 -1.286 3.083 1.00 92.94 111 ASP A O 1
ATOM 879 N N . TYR A 1 112 ? -2.538 -3.263 2.828 1.00 95.56 112 TYR A N 1
ATOM 880 C CA . TYR A 1 112 ? -3.729 -4.020 2.451 1.00 95.56 112 TYR A CA 1
ATOM 881 C C . TYR A 1 112 ? -4.818 -3.910 3.516 1.00 95.56 112 TYR A C 1
ATOM 883 O O . TYR A 1 112 ? -5.937 -3.484 3.231 1.00 95.56 112 TYR A O 1
ATOM 891 N N . ALA A 1 113 ? -4.485 -4.247 4.766 1.00 95.69 113 ALA A N 1
ATOM 892 C CA . ALA A 1 113 ? -5.451 -4.229 5.854 1.00 95.69 113 ALA A CA 1
ATOM 893 C C . ALA A 1 113 ? -5.991 -2.819 6.131 1.00 95.69 113 ALA A C 1
ATOM 895 O O . ALA A 1 113 ? -7.185 -2.662 6.400 1.00 95.69 113 ALA A O 1
ATOM 896 N N . ALA A 1 114 ? -5.137 -1.795 6.033 1.00 94.81 114 ALA A N 1
ATOM 897 C CA . ALA A 1 114 ? -5.550 -0.405 6.176 1.00 94.81 114 ALA A CA 1
ATOM 898 C C . ALA A 1 114 ? -6.589 -0.017 5.116 1.00 94.81 114 ALA A C 1
ATOM 900 O O . ALA A 1 114 ? -7.666 0.467 5.466 1.00 94.81 114 ALA A O 1
ATOM 901 N N . LEU A 1 115 ? -6.310 -0.288 3.836 1.00 93.06 115 LEU A N 1
ATOM 902 C CA . LEU A 1 115 ? -7.223 0.036 2.737 1.00 93.06 115 LEU A CA 1
ATOM 903 C C . LEU A 1 115 ? -8.530 -0.762 2.816 1.00 93.06 115 LEU A C 1
ATOM 905 O O . LEU A 1 115 ? -9.606 -0.183 2.651 1.00 93.06 115 LEU A O 1
ATOM 909 N N . VAL A 1 116 ? -8.464 -2.057 3.136 1.00 95.81 116 VAL A N 1
ATOM 910 C CA . VAL A 1 116 ? -9.651 -2.900 3.356 1.00 95.81 116 VAL A CA 1
ATOM 911 C C . VAL A 1 116 ? -10.556 -2.302 4.440 1.00 95.81 116 VAL A C 1
ATOM 913 O O . VAL A 1 116 ? -11.764 -2.154 4.226 1.00 95.81 116 VAL A O 1
ATOM 916 N N . GLY A 1 117 ? -9.986 -1.906 5.582 1.00 95.31 117 GLY A N 1
ATOM 917 C CA . GLY A 1 117 ? -10.731 -1.284 6.678 1.00 95.31 117 GLY A CA 1
ATOM 918 C C . GLY A 1 117 ? -11.308 0.085 6.308 1.00 95.31 117 GLY A C 1
ATOM 919 O O . GLY A 1 117 ? -12.510 0.324 6.466 1.00 95.31 117 GLY A O 1
ATOM 920 N N . MET A 1 118 ? -10.473 0.973 5.767 1.00 93.12 118 MET A N 1
ATOM 921 C CA . MET A 1 118 ? -10.844 2.348 5.414 1.00 93.12 118 MET A CA 1
ATOM 922 C C . MET A 1 118 ? -11.934 2.420 4.338 1.00 93.12 118 MET A C 1
ATOM 924 O O . MET A 1 118 ? -12.787 3.304 4.395 1.00 93.12 118 MET A O 1
ATOM 928 N N . HIS A 1 119 ? -11.935 1.488 3.380 1.00 91.25 119 HIS A N 1
ATOM 929 C CA . HIS A 1 119 ? -12.943 1.413 2.317 1.00 91.25 119 HIS A CA 1
ATOM 930 C C . HIS A 1 119 ? -14.099 0.452 2.629 1.00 91.25 119 HIS A C 1
ATOM 932 O O . HIS A 1 119 ? -14.999 0.285 1.802 1.00 91.25 119 HIS A O 1
ATOM 938 N N . ARG A 1 120 ? -14.111 -0.149 3.827 1.00 94.12 120 ARG A N 1
ATOM 939 C CA . ARG A 1 120 ? -15.165 -1.062 4.292 1.00 94.12 120 ARG A CA 1
ATOM 940 C C . ARG A 1 120 ? -15.388 -2.256 3.347 1.00 94.12 120 ARG A C 1
ATOM 942 O O . ARG A 1 120 ? -16.529 -2.623 3.060 1.00 94.12 120 ARG A O 1
ATOM 949 N N . GLN A 1 121 ? -14.297 -2.852 2.859 1.00 95.19 121 GLN A N 1
ATOM 950 C CA . GLN A 1 121 ? -14.305 -4.025 1.970 1.00 95.19 121 GLN A CA 1
ATOM 951 C C . GLN A 1 121 ? -14.529 -5.307 2.784 1.00 95.19 121 GLN A C 1
ATOM 953 O O . GLN A 1 121 ? -13.600 -6.056 3.082 1.00 95.19 121 GLN A O 1
ATOM 958 N N . ARG A 1 122 ? -15.767 -5.504 3.245 1.00 97.06 122 ARG A N 1
ATOM 959 C CA . ARG A 1 122 ? -16.131 -6.555 4.216 1.00 97.06 122 ARG A CA 1
ATOM 960 C C . ARG A 1 122 ? -15.826 -7.971 3.752 1.00 97.06 122 ARG A C 1
ATOM 962 O O . ARG A 1 122 ? -15.486 -8.817 4.568 1.00 97.06 122 ARG A O 1
ATOM 969 N N . ASP A 1 123 ? -15.944 -8.211 2.456 1.00 97.31 123 ASP A N 1
ATOM 970 C CA . ASP A 1 123 ? -15.604 -9.467 1.791 1.00 97.31 123 ASP A CA 1
ATOM 971 C C . ASP A 1 123 ? -14.117 -9.837 1.930 1.00 97.31 123 ASP A C 1
ATOM 973 O O . ASP A 1 123 ? -13.765 -11.003 1.788 1.00 97.31 123 ASP A O 1
ATOM 977 N N . ARG A 1 124 ? -13.257 -8.868 2.275 1.00 97.75 124 ARG A N 1
ATOM 978 C CA . ARG A 1 124 ? -11.806 -9.036 2.452 1.00 97.75 124 ARG A CA 1
ATOM 979 C C . ARG A 1 124 ? -11.345 -8.974 3.913 1.00 97.75 124 ARG A C 1
ATOM 981 O O . ARG A 1 124 ? -10.145 -9.028 4.178 1.00 97.75 124 ARG A O 1
ATOM 988 N N . TYR A 1 125 ? -12.258 -8.854 4.882 1.00 97.94 125 TYR A N 1
ATOM 989 C CA . TYR A 1 125 ? -11.894 -8.688 6.299 1.00 97.94 125 TYR A CA 1
ATOM 990 C C . TYR A 1 125 ? -11.133 -9.885 6.866 1.00 97.94 125 T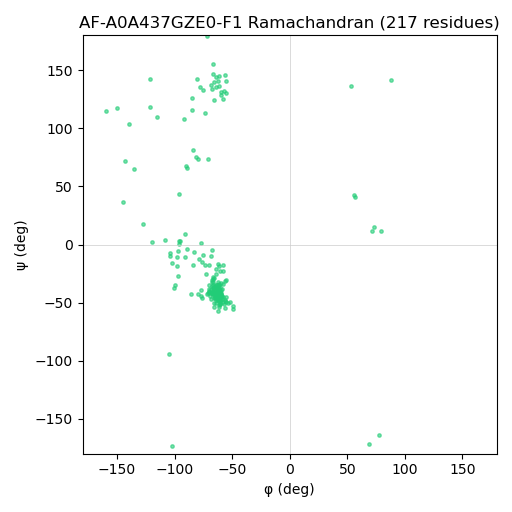YR A C 1
ATOM 992 O O . TYR A 1 125 ? -10.107 -9.694 7.519 1.00 97.94 125 TYR A O 1
ATOM 1000 N N . ASP A 1 126 ? -11.600 -11.103 6.598 1.00 97.56 126 ASP A N 1
ATOM 1001 C CA . ASP A 1 126 ? -10.960 -12.315 7.118 1.00 97.56 126 ASP A CA 1
ATOM 1002 C C . ASP A 1 126 ? -9.538 -12.478 6.567 1.00 97.56 126 ASP A C 1
ATOM 1004 O O . ASP A 1 126 ? -8.606 -12.769 7.317 1.00 97.56 126 ASP A O 1
ATOM 1008 N N . GLU A 1 127 ? -9.347 -12.205 5.275 1.00 96.81 127 GLU A N 1
ATOM 1009 C CA . GLU A 1 127 ? -8.031 -12.226 4.634 1.00 96.81 127 GLU A CA 1
ATOM 1010 C C . GLU A 1 127 ? -7.102 -11.140 5.200 1.00 96.81 127 GLU A C 1
ATOM 1012 O O . GLU A 1 127 ? -5.960 -11.428 5.561 1.00 96.81 127 GLU A O 1
ATOM 1017 N N . ALA A 1 128 ? -7.591 -9.905 5.350 1.00 96.69 128 ALA A N 1
ATOM 1018 C CA . ALA A 1 128 ? -6.812 -8.811 5.925 1.00 96.69 128 ALA A CA 1
ATOM 1019 C C . ALA A 1 128 ? -6.355 -9.118 7.360 1.00 96.69 128 ALA A C 1
ATOM 1021 O O . ALA A 1 128 ? -5.189 -8.913 7.703 1.00 96.69 128 ALA A O 1
ATOM 1022 N N . LEU A 1 129 ? -7.247 -9.656 8.198 1.00 96.38 129 LEU A N 1
ATOM 1023 C CA . LEU A 1 129 ? -6.906 -10.080 9.557 1.00 96.38 129 LEU A CA 1
ATOM 1024 C C . LEU A 1 129 ? -5.911 -11.251 9.555 1.00 96.38 129 LEU A C 1
ATOM 1026 O O . LEU A 1 129 ? -5.007 -11.282 10.394 1.00 96.38 129 LEU A O 1
ATOM 1030 N N . ALA A 1 130 ? -6.022 -12.178 8.600 1.00 94.75 130 ALA A N 1
ATOM 1031 C CA . ALA A 1 130 ? -5.068 -13.271 8.441 1.00 94.75 130 ALA A CA 1
ATOM 1032 C C . ALA A 1 130 ? -3.664 -12.770 8.055 1.00 94.75 130 ALA A C 1
ATOM 1034 O O . ALA A 1 130 ? -2.680 -13.241 8.626 1.00 94.75 130 ALA A O 1
ATOM 1035 N N . PHE A 1 131 ? -3.551 -11.791 7.148 1.00 93.38 131 PHE A N 1
ATOM 1036 C CA . PHE A 1 131 ? -2.262 -11.189 6.779 1.00 93.38 131 PHE A CA 1
ATOM 1037 C C . PHE A 1 131 ? -1.607 -10.410 7.926 1.00 93.38 131 PHE A C 1
ATOM 1039 O O . PHE A 1 131 ? -0.382 -10.444 8.075 1.00 93.38 131 PHE A O 1
ATOM 1046 N N . LEU A 1 132 ? -2.401 -9.727 8.755 1.00 91.62 132 LEU A N 1
ATOM 1047 C CA . LEU A 1 132 ? -1.903 -9.043 9.951 1.00 91.62 132 LEU A CA 1
ATOM 1048 C C . LEU A 1 132 ? -1.379 -10.023 11.009 1.00 91.62 132 LEU A C 1
ATOM 1050 O O . LEU A 1 132 ? -0.404 -9.725 11.707 1.00 91.62 132 LEU A O 1
ATOM 1054 N N . GLY A 1 133 ? -2.012 -11.191 11.115 1.00 89.31 133 GLY A N 1
ATOM 1055 C CA . GLY A 1 133 ? -1.673 -12.210 12.097 1.00 89.31 133 GLY A CA 1
ATOM 1056 C C . GLY A 1 133 ? -2.018 -11.803 13.539 1.00 89.31 133 GLY A C 1
ATOM 1057 O O . GLY A 1 133 ? -2.663 -10.784 13.789 1.00 89.31 133 GLY A O 1
ATOM 1058 N N . PRO A 1 134 ? -1.588 -12.599 14.536 1.00 84.31 134 PRO A N 1
ATOM 1059 C CA . PRO A 1 134 ? -2.001 -12.418 15.929 1.00 84.31 134 PRO A CA 1
ATOM 1060 C C . PRO A 1 134 ? -1.352 -11.210 16.619 1.00 84.31 134 PRO A C 1
ATOM 1062 O O . PRO A 1 134 ? -1.814 -10.784 17.677 1.00 84.31 134 PRO A O 1
ATOM 1065 N N . ARG A 1 135 ? -0.257 -10.673 16.064 1.00 84.81 135 ARG A N 1
ATOM 1066 C CA . ARG A 1 135 ? 0.487 -9.563 16.662 1.00 84.81 135 ARG A CA 1
ATOM 1067 C C . ARG A 1 135 ? 0.927 -8.570 15.596 1.00 84.81 135 ARG A C 1
ATOM 1069 O O . ARG A 1 135 ? 1.929 -8.777 14.917 1.00 84.81 135 ARG A O 1
ATOM 1076 N N . VAL A 1 136 ? 0.218 -7.450 15.533 1.00 84.56 136 VAL A N 1
ATOM 1077 C CA . VAL A 1 136 ? 0.634 -6.278 14.761 1.00 84.56 136 VAL A CA 1
ATOM 1078 C C . VAL A 1 136 ? 1.586 -5.443 15.622 1.00 84.56 136 VAL A C 1
ATOM 1080 O O . VAL A 1 136 ? 1.220 -5.106 16.752 1.00 84.56 136 VAL A O 1
ATOM 1083 N N . PRO A 1 137 ? 2.802 -5.118 15.144 1.00 84.50 137 PRO A N 1
ATOM 1084 C CA . PRO A 1 137 ? 3.699 -4.214 15.856 1.00 84.50 137 PRO A CA 1
ATOM 1085 C C . PRO A 1 137 ? 3.021 -2.870 16.140 1.00 84.50 137 PRO A C 1
ATOM 1087 O O . PRO A 1 137 ? 2.322 -2.330 15.283 1.00 84.50 137 PRO A O 1
ATOM 1090 N N . ASP A 1 138 ? 3.259 -2.292 17.315 1.00 79.38 138 ASP A N 1
ATOM 1091 C CA . ASP A 1 138 ? 2.686 -0.982 17.663 1.00 79.38 138 ASP A CA 1
ATOM 1092 C C . ASP A 1 138 ? 3.213 0.136 16.741 1.00 79.38 138 ASP A C 1
ATOM 1094 O O . ASP A 1 138 ? 2.522 1.119 16.499 1.00 79.38 138 ASP A O 1
ATOM 1098 N N . LEU A 1 139 ? 4.403 -0.055 16.157 1.00 75.94 139 LEU A N 1
ATOM 1099 C CA . LEU A 1 139 ? 5.014 0.867 15.193 1.00 75.94 139 LEU A CA 1
ATOM 1100 C C . LEU A 1 139 ? 4.446 0.748 13.767 1.00 75.94 139 LEU A C 1
ATOM 1102 O O . LEU A 1 139 ? 4.710 1.618 12.940 1.00 75.94 139 LEU A O 1
ATOM 1106 N N . ALA A 1 140 ? 3.678 -0.303 13.461 1.00 85.12 140 ALA A N 1
ATOM 1107 C CA . ALA A 1 140 ? 3.101 -0.512 12.134 1.00 85.12 140 ALA A CA 1
ATOM 1108 C C . ALA A 1 140 ? 1.793 0.280 11.995 1.00 85.12 140 ALA A C 1
ATOM 1110 O O . ALA A 1 140 ? 0.706 -0.276 12.164 1.00 85.12 140 ALA A O 1
ATOM 1111 N N . PHE A 1 141 ? 1.902 1.578 11.697 1.00 89.75 141 PHE A N 1
ATOM 1112 C CA . PHE A 1 141 ? 0.762 2.498 11.609 1.00 89.75 141 PHE A CA 1
ATOM 1113 C C . PHE A 1 141 ? -0.379 1.940 10.745 1.00 89.75 141 PHE A C 1
ATOM 1115 O O . PHE A 1 141 ? -1.490 1.780 11.245 1.00 89.75 141 PHE A O 1
ATOM 1122 N N . ALA A 1 142 ? -0.100 1.561 9.492 1.00 90.62 142 ALA A N 1
ATOM 1123 C CA . ALA A 1 142 ? -1.112 1.022 8.580 1.00 90.62 142 ALA A CA 1
ATOM 1124 C C . ALA A 1 142 ? -1.784 -0.250 9.135 1.00 90.62 142 ALA A C 1
ATOM 1126 O O . ALA A 1 142 ? -3.003 -0.404 9.068 1.00 90.62 142 ALA A O 1
ATOM 1127 N N . GLY A 1 143 ? -1.023 -1.120 9.804 1.00 92.94 143 GLY A N 1
ATOM 1128 C CA . GLY A 1 143 ? -1.580 -2.305 10.454 1.00 92.94 143 GLY A CA 1
ATOM 1129 C C . GLY A 1 143 ? -2.549 -1.950 11.586 1.00 92.94 143 GLY A C 1
ATOM 1130 O O . GLY A 1 143 ? -3.620 -2.548 11.691 1.00 92.94 143 GLY A O 1
ATOM 1131 N N . GLN A 1 144 ? -2.210 -0.948 12.405 1.00 95.31 144 GLN A N 1
ATOM 1132 C CA . GLN A 1 144 ? -3.095 -0.453 13.465 1.00 95.31 144 GLN A CA 1
ATOM 1133 C C . GLN A 1 144 ? -4.337 0.249 12.895 1.00 95.31 144 GLN A C 1
ATOM 1135 O O . GLN A 1 144 ? -5.429 0.070 13.431 1.00 95.31 144 GLN A O 1
ATOM 1140 N N . VAL A 1 145 ? -4.210 0.975 11.778 1.00 95.31 145 VAL A N 1
ATOM 1141 C CA . VAL A 1 145 ? -5.357 1.539 11.043 1.00 95.31 145 VAL A CA 1
ATOM 1142 C C . VAL A 1 145 ? -6.293 0.430 10.571 1.00 95.31 145 VAL A C 1
ATOM 1144 O O . VAL A 1 145 ? -7.490 0.486 10.852 1.00 95.31 145 VAL A O 1
ATOM 1147 N N . GLY A 1 146 ? -5.763 -0.610 9.923 1.00 95.44 146 GLY A N 1
ATOM 1148 C CA . GLY A 1 146 ? -6.558 -1.758 9.488 1.00 95.44 146 GLY A CA 1
ATOM 1149 C C . GLY A 1 146 ? -7.326 -2.393 10.646 1.00 95.44 146 GLY A C 1
ATOM 1150 O O . GLY A 1 146 ? -8.545 -2.547 10.571 1.00 95.44 146 GLY A O 1
ATOM 1151 N N . LEU A 1 147 ? -6.646 -2.671 11.765 1.00 97.25 147 LEU A N 1
ATOM 1152 C CA . LEU A 1 147 ? -7.294 -3.203 12.967 1.00 97.25 147 LEU A CA 1
ATOM 1153 C C . LEU A 1 147 ? -8.378 -2.274 13.521 1.00 97.25 147 LEU A C 1
ATOM 1155 O O . LEU A 1 147 ? -9.434 -2.767 13.911 1.00 97.25 147 LEU A O 1
ATOM 1159 N N . ALA A 1 148 ? -8.135 -0.964 13.572 1.00 97.56 148 ALA A N 1
ATOM 1160 C CA . ALA A 1 148 ? -9.090 0.001 14.103 1.00 97.56 148 ALA A CA 1
ATOM 1161 C C . ALA A 1 148 ? -10.389 0.006 13.290 1.00 97.56 148 ALA A C 1
ATOM 1163 O O . ALA A 1 148 ? -11.467 -0.208 13.843 1.00 97.56 148 ALA A O 1
ATOM 1164 N N . PHE A 1 149 ? -10.287 0.181 11.971 1.00 97.56 149 PHE A N 1
ATOM 1165 C CA . PHE A 1 149 ? -11.455 0.279 11.096 1.00 97.56 149 PHE A CA 1
ATOM 1166 C C . PHE A 1 149 ? -12.211 -1.049 10.969 1.00 97.56 149 PHE A C 1
ATOM 1168 O O . PHE A 1 149 ? -13.438 -1.058 11.066 1.00 97.56 149 PHE A O 1
ATOM 1175 N N . ILE A 1 150 ? -11.503 -2.172 10.796 1.00 98.06 150 ILE A N 1
ATOM 1176 C CA . ILE A 1 150 ? -12.137 -3.494 10.665 1.00 98.06 150 ILE A CA 1
ATOM 1177 C C . ILE A 1 150 ? -12.868 -3.861 11.964 1.00 98.06 150 ILE A C 1
ATOM 1179 O O . ILE A 1 150 ? -14.037 -4.239 11.930 1.00 98.06 150 ILE A O 1
ATOM 1183 N N . ASN A 1 151 ? -12.226 -3.714 13.130 1.00 98.19 151 ASN A N 1
ATOM 1184 C CA . ASN A 1 151 ? -12.881 -4.033 14.402 1.00 98.19 151 ASN A CA 1
ATOM 1185 C C . ASN A 1 151 ? -14.030 -3.072 14.724 1.00 98.19 151 ASN A C 1
ATOM 1187 O O . ASN A 1 151 ? -15.014 -3.507 15.322 1.00 98.19 151 ASN A O 1
ATOM 1191 N N . HIS A 1 152 ? -13.934 -1.803 14.313 1.00 97.81 152 HIS A N 1
ATOM 1192 C CA . HIS A 1 152 ? -15.026 -0.849 14.477 1.00 97.81 152 HIS A CA 1
ATOM 1193 C C . HIS A 1 152 ? -16.270 -1.293 13.691 1.00 97.81 152 HIS A C 1
ATOM 1195 O O . HIS A 1 152 ? -17.354 -1.351 14.267 1.00 97.81 152 HIS A O 1
ATOM 1201 N N . ASP A 1 153 ? -16.120 -1.698 12.421 1.00 97.88 153 ASP A N 1
ATOM 1202 C CA . ASP A 1 153 ? -17.258 -2.173 11.610 1.00 97.88 153 ASP A CA 1
ATOM 1203 C C . ASP A 1 153 ? -17.851 -3.488 12.132 1.00 97.88 153 ASP A C 1
ATOM 1205 O O . ASP A 1 153 ? -19.058 -3.702 12.054 1.00 97.88 153 ASP A O 1
ATOM 1209 N N . LEU A 1 154 ? -17.012 -4.353 12.708 1.00 97.62 154 LEU A N 1
ATOM 1210 C CA . LEU A 1 154 ? -17.427 -5.614 13.329 1.00 97.62 154 LEU A CA 1
ATOM 1211 C C . LEU A 1 154 ? -18.056 -5.444 14.728 1.00 97.62 154 LEU A C 1
ATOM 1213 O O . LEU A 1 154 ? -18.383 -6.445 15.366 1.00 97.62 154 LEU A O 1
ATOM 1217 N N . GLY A 1 155 ? -18.191 -4.216 15.242 1.00 97.56 155 GLY A N 1
ATOM 1218 C CA . GLY A 1 155 ? -18.756 -3.947 16.571 1.00 97.56 155 GLY A CA 1
ATOM 1219 C C . GLY A 1 155 ? -17.838 -4.316 17.744 1.00 97.56 155 GLY A C 1
ATOM 1220 O O . GLY A 1 155 ? -18.283 -4.382 18.889 1.00 97.56 155 GLY A O 1
ATOM 1221 N N . LYS A 1 156 ? -16.545 -4.547 17.494 1.00 97.75 156 LYS A N 1
ATOM 1222 C CA . LYS A 1 156 ? -15.538 -4.904 18.506 1.00 97.75 156 LYS A CA 1
ATOM 1223 C C . LYS A 1 156 ? -14.898 -3.639 19.093 1.00 97.75 156 LYS A C 1
ATOM 1225 O O . LYS A 1 156 ? -13.711 -3.382 18.885 1.00 97.75 156 LYS A O 1
ATOM 1230 N N . GLY A 1 157 ? -15.703 -2.851 19.811 1.00 96.94 157 GLY A N 1
ATOM 1231 C CA . GLY A 1 157 ? -15.361 -1.503 20.291 1.00 96.94 157 GLY A CA 1
ATOM 1232 C C . GLY A 1 157 ? -14.012 -1.398 21.008 1.00 96.94 157 GLY A C 1
ATOM 1233 O O . GLY A 1 157 ? -13.165 -0.619 20.581 1.00 96.94 157 GLY A O 1
ATOM 1234 N N . ASP A 1 158 ? -13.765 -2.228 22.024 1.00 97.69 158 ASP A N 1
ATOM 1235 C CA . ASP A 1 158 ? -12.519 -2.172 22.808 1.00 97.69 158 ASP A CA 1
ATOM 1236 C C . ASP A 1 158 ? -11.270 -2.427 21.948 1.00 97.69 158 ASP A C 1
ATOM 1238 O O . ASP A 1 158 ? -10.261 -1.726 22.063 1.00 97.69 158 ASP A O 1
ATOM 1242 N N . ALA A 1 159 ? -11.342 -3.409 21.042 1.00 96.12 159 ALA A N 1
ATOM 1243 C CA . ALA A 1 159 ? -10.246 -3.738 20.132 1.00 96.12 159 ALA A CA 1
ATOM 1244 C C . ALA A 1 159 ? -10.007 -2.617 19.109 1.00 96.12 159 ALA A C 1
ATOM 1246 O O . ALA A 1 159 ? -8.859 -2.256 18.843 1.00 96.12 159 ALA A O 1
ATOM 1247 N N . ALA A 1 160 ? -11.086 -2.043 18.571 1.00 97.62 160 ALA A N 1
ATOM 1248 C CA . ALA A 1 160 ? -11.025 -0.915 17.651 1.00 97.62 160 ALA A CA 1
ATOM 1249 C C . ALA A 1 160 ? -10.394 0.317 18.313 1.00 97.62 160 ALA A C 1
ATOM 1251 O O . ALA A 1 160 ? -9.466 0.913 17.765 1.00 97.62 160 ALA A O 1
ATOM 1252 N N . GLN A 1 161 ? -10.843 0.648 19.526 1.00 97.69 161 GLN A N 1
ATOM 1253 C CA . GLN A 1 161 ? -10.353 1.783 20.298 1.00 97.69 161 GLN A CA 1
ATOM 1254 C C . GLN A 1 161 ? -8.864 1.630 20.634 1.00 97.69 161 GLN A C 1
ATOM 1256 O O . GLN A 1 161 ? -8.088 2.576 20.483 1.00 97.69 161 GLN A O 1
ATOM 1261 N N . ALA A 1 162 ? -8.448 0.439 21.077 1.00 96.25 162 ALA A N 1
ATOM 1262 C CA . ALA A 1 162 ? -7.052 0.158 21.394 1.00 96.25 162 ALA A CA 1
ATOM 1263 C C . ALA A 1 162 ? -6.144 0.313 20.164 1.00 96.25 162 ALA A C 1
ATOM 1265 O O . ALA A 1 162 ? -5.092 0.947 20.257 1.00 96.25 162 ALA A O 1
ATOM 1266 N N . ALA A 1 163 ? -6.556 -0.218 19.010 1.00 95.88 163 ALA A N 1
ATOM 1267 C CA . ALA A 1 163 ? -5.810 -0.083 17.761 1.00 95.88 163 ALA A CA 1
ATOM 1268 C C . ALA A 1 163 ? -5.745 1.377 17.279 1.00 95.88 163 ALA A C 1
ATOM 1270 O O . ALA A 1 163 ? -4.671 1.858 16.917 1.00 95.88 163 ALA A O 1
ATOM 1271 N N . ALA A 1 164 ? -6.854 2.121 17.358 1.00 95.50 164 ALA A N 1
ATOM 1272 C CA . ALA A 1 164 ? -6.894 3.530 16.968 1.00 95.50 164 ALA A CA 1
ATOM 1273 C C . ALA A 1 164 ? -5.940 4.391 17.811 1.00 95.50 164 ALA A C 1
ATOM 1275 O O . ALA A 1 164 ? -5.180 5.189 17.264 1.00 95.50 164 ALA A O 1
ATOM 1276 N N . LYS A 1 165 ? -5.897 4.174 19.133 1.00 94.06 165 LYS A N 1
ATOM 1277 C CA . LYS A 1 165 ? -4.948 4.858 20.030 1.00 94.06 165 LYS A CA 1
ATOM 1278 C C . LYS A 1 165 ? -3.489 4.557 19.677 1.00 94.06 165 LYS A C 1
ATOM 1280 O O . LYS A 1 165 ? -2.662 5.464 19.704 1.00 94.06 165 LYS A O 1
ATOM 1285 N N . LYS A 1 166 ? -3.168 3.311 19.311 1.00 93.38 166 LYS A N 1
ATOM 1286 C CA . LYS A 1 166 ? -1.819 2.932 18.854 1.00 93.38 166 LYS A CA 1
ATOM 1287 C C . LYS A 1 166 ? -1.448 3.612 17.538 1.00 93.38 166 LYS A C 1
ATOM 1289 O O . LYS A 1 166 ? -0.354 4.162 17.437 1.00 93.38 166 LYS A O 1
ATOM 1294 N N . ALA A 1 167 ? -2.363 3.628 16.567 1.00 91.38 167 ALA A N 1
ATOM 1295 C CA . ALA A 1 167 ? -2.166 4.329 15.299 1.00 91.38 167 ALA A CA 1
ATOM 1296 C C . ALA A 1 167 ? -1.891 5.826 15.529 1.00 91.38 167 ALA A C 1
ATOM 1298 O O . ALA A 1 167 ? -0.892 6.350 15.042 1.00 91.38 167 ALA A O 1
ATOM 1299 N N . LEU A 1 168 ? -2.721 6.492 16.338 1.00 89.19 168 LEU A N 1
ATOM 1300 C CA . LEU A 1 168 ? -2.555 7.909 16.679 1.00 89.19 168 LEU A CA 1
ATOM 1301 C C . LEU A 1 168 ? -1.232 8.178 17.403 1.00 89.19 168 LEU A C 1
ATOM 1303 O O . LEU A 1 168 ? -0.511 9.092 17.021 1.00 89.19 168 LEU A O 1
ATOM 1307 N N . SER A 1 169 ? -0.869 7.346 18.385 1.00 87.69 169 SER A N 1
ATOM 1308 C CA . SER A 1 169 ? 0.396 7.489 19.111 1.00 87.69 169 SER A CA 1
ATOM 1309 C C . SER A 1 169 ? 1.613 7.387 18.193 1.00 87.69 169 SER A C 1
ATOM 1311 O O . SER A 1 169 ? 2.564 8.144 18.382 1.00 87.69 169 SER A O 1
ATOM 1313 N N . ARG A 1 170 ? 1.598 6.484 17.201 1.00 82.12 170 ARG A N 1
ATOM 1314 C CA . ARG A 1 170 ? 2.671 6.397 16.199 1.00 82.12 170 ARG A CA 1
ATOM 1315 C C . ARG A 1 170 ? 2.705 7.641 15.320 1.00 82.12 170 ARG A C 1
ATOM 1317 O O . ARG A 1 170 ? 3.780 8.148 15.026 1.00 82.12 170 ARG A O 1
ATOM 1324 N N . ALA A 1 171 ? 1.544 8.134 14.917 1.00 75.00 171 ALA A N 1
ATOM 1325 C CA . ALA A 1 171 ? 1.439 9.254 13.999 1.00 75.00 171 ALA A CA 1
ATOM 1326 C C . ALA A 1 171 ? 1.876 10.604 14.603 1.00 75.00 171 ALA A C 1
ATOM 1328 O O . ALA A 1 171 ? 2.167 11.536 13.860 1.00 75.00 171 ALA A O 1
ATOM 1329 N N . THR A 1 172 ? 1.949 10.697 15.934 1.00 70.06 172 THR A N 1
ATOM 1330 C CA . THR A 1 172 ? 2.467 11.856 16.679 1.00 70.06 172 THR A CA 1
ATOM 1331 C C . THR A 1 172 ? 3.938 11.717 17.100 1.00 70.06 172 THR A C 1
ATOM 1333 O O . THR A 1 172 ? 4.448 12.578 17.814 1.00 70.06 172 THR A O 1
ATOM 1336 N N . MET A 1 173 ? 4.637 10.637 16.721 1.00 69.12 173 MET A N 1
ATOM 1337 C CA . MET A 1 173 ? 6.080 10.509 16.976 1.00 69.12 173 MET A CA 1
ATOM 1338 C C . MET A 1 173 ? 6.847 11.428 16.015 1.00 69.12 173 MET A C 1
ATOM 1340 O O . MET A 1 173 ? 6.846 11.201 14.811 1.00 69.12 173 MET A O 1
ATOM 1344 N N . HIS A 1 174 ? 7.501 12.464 16.547 1.00 53.16 174 HIS A N 1
ATOM 1345 C CA . HIS A 1 174 ? 8.090 13.559 15.763 1.00 53.16 174 HIS A CA 1
ATOM 1346 C C . HIS A 1 174 ? 9.306 13.197 14.884 1.00 53.16 174 HIS A C 1
ATOM 1348 O O . 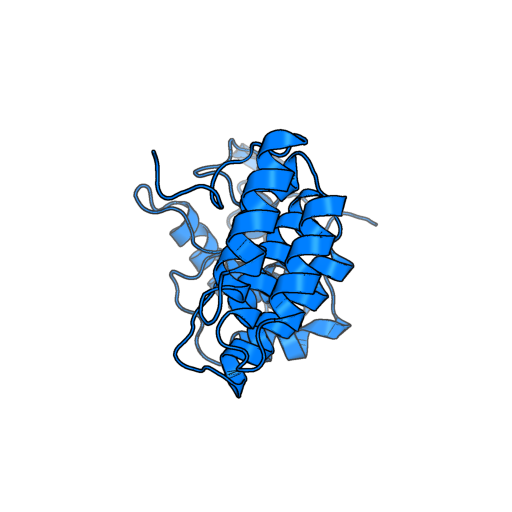HIS A 1 174 ? 9.681 14.010 14.043 1.00 53.16 174 HIS A O 1
ATOM 1354 N N . ASP A 1 175 ? 9.889 12.001 15.022 1.00 53.09 175 ASP A N 1
ATOM 1355 C CA . ASP A 1 175 ? 11.232 11.718 14.489 1.00 53.09 175 ASP A CA 1
ATOM 1356 C C . ASP A 1 175 ? 11.312 10.593 13.440 1.00 53.09 175 ASP A C 1
ATOM 1358 O O . ASP A 1 175 ? 12.409 10.277 12.980 1.00 53.09 175 ASP A O 1
ATOM 1362 N N . ASP A 1 176 ? 10.199 9.966 13.039 1.00 48.56 176 ASP A N 1
ATOM 1363 C CA . ASP A 1 176 ? 10.257 8.823 12.115 1.00 48.56 176 ASP A CA 1
ATOM 1364 C C . ASP A 1 176 ? 8.995 8.720 11.236 1.00 48.56 176 ASP A C 1
ATOM 1366 O O . ASP A 1 176 ? 7.901 8.526 11.781 1.00 48.56 176 ASP A O 1
ATOM 1370 N N . PRO A 1 177 ? 9.096 8.845 9.894 1.00 51.44 177 PRO A N 1
ATOM 1371 C CA . PRO A 1 177 ? 7.942 8.683 9.017 1.00 51.44 177 PRO A CA 1
ATOM 1372 C C . PRO A 1 177 ? 7.285 7.318 9.261 1.00 51.44 177 PRO A C 1
ATOM 1374 O O . PRO A 1 177 ? 7.940 6.274 9.316 1.00 51.44 177 PRO A O 1
ATOM 1377 N N . ALA A 1 178 ? 5.966 7.318 9.455 1.00 51.19 178 ALA A N 1
ATOM 1378 C CA . ALA A 1 178 ? 5.209 6.083 9.600 1.00 51.19 178 ALA A CA 1
ATOM 1379 C C . ALA A 1 178 ? 5.408 5.217 8.344 1.00 51.19 178 ALA A C 1
ATOM 1381 O O . ALA A 1 178 ? 5.192 5.679 7.226 1.00 51.19 178 ALA A O 1
ATOM 1382 N N . SER A 1 179 ? 5.853 3.971 8.518 1.00 50.81 179 SER A N 1
ATOM 1383 C CA . SER A 1 179 ? 5.929 3.023 7.412 1.00 50.81 179 SER A CA 1
ATOM 1384 C C . SER A 1 179 ? 4.525 2.512 7.072 1.00 50.81 179 SER A C 1
ATOM 1386 O O . SER A 1 179 ? 3.760 2.118 7.959 1.00 50.81 179 SER A O 1
ATOM 1388 N N . GLY A 1 180 ? 4.206 2.504 5.778 1.00 53.97 180 GLY A N 1
ATOM 1389 C CA . GLY A 1 180 ? 2.897 2.105 5.263 1.00 53.97 180 GLY A CA 1
ATOM 1390 C C . GLY A 1 180 ? 1.882 3.254 5.200 1.00 53.97 180 GLY A C 1
ATOM 1391 O O . GLY A 1 180 ? 1.823 4.098 6.093 1.00 53.97 180 GLY A O 1
ATOM 1392 N N . LEU A 1 181 ? 1.092 3.241 4.121 1.00 49.44 181 LEU A N 1
ATOM 1393 C CA . LEU A 1 181 ? 0.331 4.338 3.509 1.00 49.44 181 LEU A CA 1
ATOM 1394 C C . LEU A 1 181 ? 1.198 5.576 3.189 1.00 49.44 181 LEU A C 1
ATOM 1396 O O . LEU A 1 181 ? 1.994 6.007 4.020 1.00 49.44 181 LEU A O 1
ATOM 1400 N N . PRO A 1 182 ? 1.048 6.208 2.007 1.00 47.59 182 PRO A N 1
ATOM 1401 C CA . PRO A 1 182 ? 1.677 7.494 1.723 1.00 47.59 182 PRO A CA 1
ATOM 1402 C C . PRO A 1 182 ? 0.971 8.580 2.545 1.00 47.59 182 PRO A C 1
ATOM 1404 O O . PRO A 1 182 ? 0.165 9.355 2.035 1.00 47.59 182 PRO A O 1
ATOM 1407 N N . LEU A 1 183 ? 1.222 8.606 3.851 1.00 42.50 183 LEU A N 1
ATOM 1408 C CA . LEU A 1 183 ? 0.837 9.729 4.675 1.00 42.50 183 LEU A CA 1
ATOM 1409 C C . LEU A 1 183 ? 1.851 10.854 4.459 1.00 42.50 183 LEU A C 1
ATOM 1411 O O . LEU A 1 183 ? 3.059 10.603 4.457 1.00 42.50 183 LEU A O 1
ATOM 1415 N N . PRO A 1 184 ? 1.399 12.106 4.297 1.00 37.72 184 PRO A N 1
ATOM 1416 C CA . PRO A 1 184 ? 2.304 13.238 4.416 1.00 37.72 184 PRO A CA 1
ATOM 1417 C C . PRO A 1 184 ? 3.003 13.197 5.795 1.00 37.72 184 PRO A C 1
ATOM 1419 O O . PRO A 1 184 ? 2.376 12.788 6.775 1.00 37.72 184 PRO A O 1
ATOM 1422 N N . PRO A 1 185 ? 4.278 13.628 5.896 1.00 39.47 185 PRO A N 1
ATOM 1423 C CA . PRO A 1 185 ? 5.123 13.472 7.092 1.00 39.47 185 PRO A CA 1
ATOM 1424 C C . PRO A 1 185 ? 4.553 14.112 8.367 1.00 39.47 185 PRO A C 1
ATOM 1426 O O . PRO A 1 185 ? 4.924 13.742 9.473 1.00 39.47 185 PRO A O 1
ATOM 1429 N N . THR A 1 186 ? 3.597 15.022 8.236 1.00 44.06 186 THR A N 1
ATOM 1430 C CA . THR A 1 186 ? 2.562 15.319 9.230 1.00 44.06 186 THR A CA 1
ATOM 1431 C C . THR A 1 186 ? 1.475 16.012 8.419 1.00 44.06 186 THR A C 1
ATOM 1433 O O . THR A 1 186 ? 1.772 17.046 7.811 1.00 44.06 186 THR A O 1
ATOM 1436 N N . PRO A 1 187 ? 0.264 15.458 8.260 1.00 42.16 187 PRO A N 1
ATOM 1437 C CA . PRO A 1 187 ? -0.726 16.165 7.473 1.00 42.16 187 PRO A CA 1
ATOM 1438 C C . PRO A 1 187 ? -1.108 17.468 8.180 1.00 42.16 187 PRO A C 1
ATOM 1440 O O . PRO A 1 187 ? -1.265 17.460 9.402 1.00 42.16 187 PR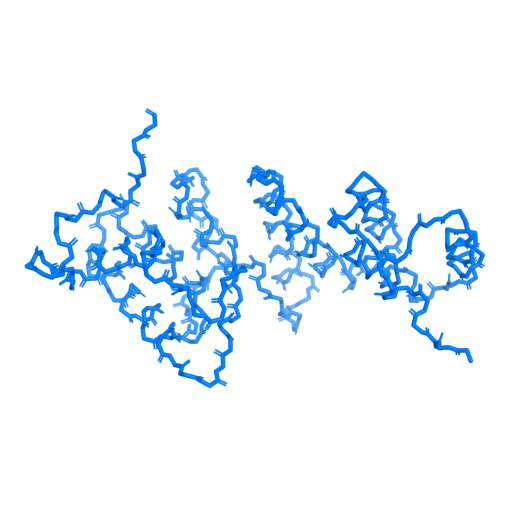O A O 1
ATOM 1443 N N . PRO A 1 188 ? -1.296 18.578 7.447 1.00 44.00 188 PRO A N 1
ATOM 1444 C CA . PRO A 1 188 ? -2.018 19.704 8.013 1.00 44.00 188 PRO A CA 1
ATOM 1445 C C . PRO A 1 188 ? -3.402 19.208 8.447 1.00 44.00 188 PRO A C 1
ATOM 1447 O O . PRO A 1 188 ? -4.072 18.501 7.692 1.00 44.00 188 PRO A O 1
ATOM 1450 N N . PHE A 1 189 ? -3.816 19.545 9.667 1.00 45.47 189 PHE A N 1
ATOM 1451 C CA . PHE A 1 189 ? -5.198 19.336 10.081 1.00 45.47 189 PHE A CA 1
ATOM 1452 C C . PHE A 1 189 ? -6.101 20.300 9.299 1.00 45.47 189 PHE A C 1
ATOM 1454 O O . PHE A 1 189 ? -5.738 21.472 9.147 1.00 45.47 189 PHE A O 1
ATOM 1461 N N . PRO A 1 190 ? -7.261 19.838 8.801 1.00 54.03 190 PRO A N 1
ATOM 1462 C CA . PRO A 1 190 ? -7.866 18.511 9.003 1.00 54.03 190 PRO A CA 1
ATOM 1463 C C . PRO A 1 190 ? -7.285 17.394 8.109 1.00 54.03 190 PRO A C 1
ATOM 1465 O O . PRO A 1 190 ? -7.031 17.604 6.921 1.00 54.03 190 PRO A O 1
ATOM 1468 N N . ASN A 1 191 ? -7.145 16.176 8.661 1.00 71.81 191 ASN A N 1
ATOM 1469 C CA . ASN A 1 191 ? -6.824 14.967 7.893 1.00 71.81 191 ASN A CA 1
ATOM 1470 C C . ASN A 1 191 ? -7.918 13.901 8.068 1.00 71.81 191 ASN A C 1
ATOM 1472 O O . ASN A 1 191 ? -8.056 13.352 9.164 1.00 71.81 191 ASN A O 1
ATOM 1476 N N . PRO A 1 192 ? -8.599 13.490 6.980 1.00 79.94 192 PRO A N 1
ATOM 1477 C CA . PRO A 1 192 ? -9.733 12.574 7.061 1.00 79.94 192 PRO A CA 1
ATOM 1478 C C . PRO A 1 192 ? -9.454 11.244 7.770 1.00 79.94 192 PRO A C 1
ATOM 1480 O O . PRO A 1 192 ? -10.367 10.673 8.355 1.00 79.94 192 PRO A O 1
ATOM 1483 N N . ILE A 1 193 ? -8.229 10.715 7.714 1.00 84.69 193 ILE A N 1
ATOM 1484 C CA . ILE A 1 193 ? -7.882 9.445 8.369 1.00 84.69 193 ILE A CA 1
ATOM 1485 C C . ILE A 1 193 ? -7.734 9.651 9.877 1.00 84.69 193 ILE A C 1
ATOM 1487 O O . ILE A 1 193 ? -8.282 8.875 10.657 1.00 84.69 193 ILE A O 1
ATOM 1491 N N . TYR A 1 194 ? -7.022 10.701 10.286 1.00 86.69 194 TYR A N 1
ATOM 1492 C CA . TYR A 1 194 ? -6.772 10.999 11.697 1.00 86.69 194 TYR A CA 1
ATOM 1493 C C . TYR A 1 194 ? -8.065 11.347 12.413 1.00 86.69 194 TYR A C 1
ATOM 1495 O O . TYR A 1 194 ? -8.315 10.823 13.494 1.00 86.69 194 TYR A O 1
ATOM 1503 N N . ASP A 1 195 ? -8.920 12.136 11.771 1.00 89.06 195 ASP A N 1
ATOM 1504 C CA . ASP A 1 195 ? -1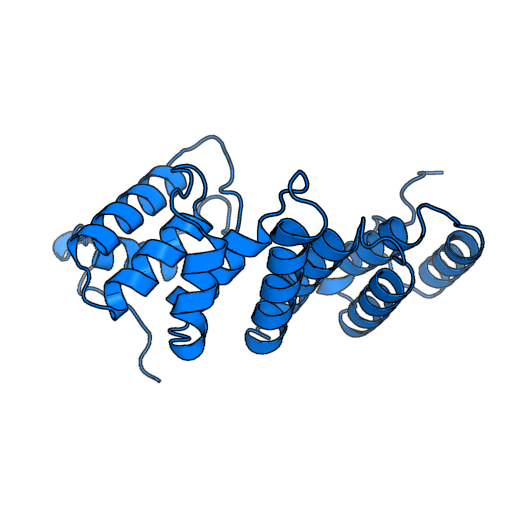0.200 12.534 12.339 1.00 89.06 195 ASP A CA 1
ATOM 1505 C C . ASP A 1 195 ? -11.068 11.307 12.653 1.00 89.06 195 ASP A C 1
ATOM 1507 O O . ASP A 1 195 ? -11.599 11.149 13.751 1.00 89.06 195 ASP A O 1
ATOM 1511 N N . ARG A 1 196 ? -11.119 10.349 11.722 1.00 92.75 196 ARG A N 1
ATOM 1512 C CA . ARG A 1 196 ? -11.825 9.076 11.917 1.00 92.75 196 ARG A CA 1
ATOM 1513 C C . ARG A 1 196 ? -11.181 8.219 13.003 1.00 92.75 196 ARG A C 1
ATOM 1515 O O . ARG A 1 196 ? -11.899 7.585 13.770 1.00 92.75 196 ARG A O 1
ATOM 1522 N N . LEU A 1 197 ? -9.852 8.198 13.105 1.00 93.94 197 LEU A N 1
ATOM 1523 C CA . LEU A 1 197 ? -9.163 7.490 14.187 1.00 93.94 197 LEU A CA 1
ATOM 1524 C C . LEU A 1 197 ? -9.459 8.115 15.556 1.00 93.94 197 LEU A C 1
ATOM 1526 O O . LEU A 1 197 ? -9.659 7.366 16.507 1.00 93.94 197 LEU A O 1
ATOM 1530 N N . LEU A 1 198 ? -9.534 9.445 15.668 1.00 93.06 198 LEU A N 1
ATOM 1531 C CA . LEU A 1 198 ? -9.934 10.145 16.897 1.00 93.06 198 LEU A CA 1
ATOM 1532 C C . LEU A 1 198 ? -11.362 9.761 17.309 1.00 93.06 198 LEU A C 1
ATOM 1534 O O . LEU A 1 198 ? -11.610 9.476 18.486 1.00 93.06 198 LEU A O 1
ATOM 1538 N N . VAL A 1 199 ? -12.274 9.674 16.333 1.00 95.44 199 VAL A N 1
ATOM 1539 C CA . VAL A 1 199 ? -13.643 9.181 16.541 1.00 95.44 199 VAL A CA 1
ATOM 1540 C C . VAL A 1 199 ? -13.632 7.731 17.029 1.00 95.44 199 VAL A C 1
ATOM 1542 O O . VAL A 1 199 ? -14.198 7.460 18.083 1.00 95.44 199 VAL A O 1
ATOM 1545 N N . ILE A 1 200 ? -12.940 6.805 16.350 1.00 96.81 200 ILE A N 1
ATOM 1546 C CA . ILE A 1 200 ? -12.848 5.389 16.770 1.00 96.81 200 ILE A CA 1
ATOM 1547 C C . ILE A 1 200 ? -12.182 5.254 18.154 1.00 96.81 200 ILE A C 1
ATOM 1549 O O . ILE A 1 200 ? -12.551 4.392 18.951 1.00 96.81 200 ILE A O 1
ATOM 1553 N N . ALA A 1 201 ? -11.210 6.110 18.471 1.00 96.69 201 ALA A N 1
ATOM 1554 C CA . ALA A 1 201 ? -10.508 6.118 19.752 1.00 96.69 201 ALA A CA 1
ATOM 155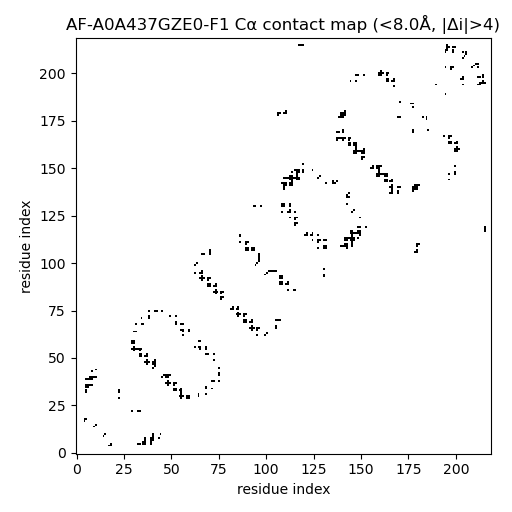5 C C . ALA A 1 201 ? -11.336 6.706 20.914 1.00 96.69 201 ALA A C 1
ATOM 1557 O O . ALA A 1 201 ? -10.914 6.576 22.070 1.00 96.69 201 ALA A O 1
ATOM 1558 N N . HIS A 1 202 ? -12.503 7.299 20.633 1.00 96.06 202 HIS A N 1
ATOM 1559 C CA . HIS A 1 202 ? -13.341 8.048 21.579 1.00 96.06 202 HIS A CA 1
ATOM 1560 C C . HIS A 1 202 ? -12.591 9.210 22.250 1.00 96.06 202 HIS A C 1
ATOM 1562 O O . HIS A 1 202 ? -12.707 9.418 23.457 1.00 96.06 202 HIS A O 1
ATOM 1568 N N . ILE A 1 203 ? -11.782 9.936 21.477 1.00 94.75 203 ILE A N 1
ATOM 1569 C CA . ILE A 1 203 ? -11.052 11.123 21.954 1.00 94.75 203 ILE A CA 1
ATOM 1570 C C . ILE A 1 203 ? -11.281 12.346 21.056 1.00 94.75 203 ILE A C 1
ATOM 1572 O O . ILE A 1 203 ? -10.500 13.289 21.085 1.00 94.75 203 ILE A O 1
ATOM 1576 N N . TRP A 1 204 ? -12.331 12.315 20.234 1.00 92.94 204 TRP A N 1
ATOM 1577 C CA . TRP A 1 204 ? -12.761 13.468 19.451 1.00 92.94 204 TRP A CA 1
ATOM 1578 C C . TRP A 1 204 ? -13.254 14.589 20.375 1.00 92.94 204 TRP A C 1
ATOM 1580 O O . TRP A 1 204 ? -14.173 14.366 21.166 1.00 92.94 204 TRP A O 1
ATOM 1590 N N . ASP A 1 205 ? -12.668 15.779 20.253 1.00 89.25 205 ASP A N 1
ATOM 1591 C CA . ASP A 1 205 ? -13.070 16.963 21.010 1.00 89.25 205 ASP A CA 1
ATOM 1592 C C . ASP A 1 205 ? -14.114 17.768 20.223 1.00 89.25 205 ASP A C 1
ATOM 1594 O O . ASP A 1 205 ? -13.805 18.390 19.208 1.00 89.25 205 ASP A O 1
ATOM 1598 N N . ILE A 1 206 ? -15.371 17.743 20.675 1.00 90.00 206 ILE A N 1
ATOM 1599 C CA . ILE A 1 206 ? -16.468 18.446 19.997 1.00 90.00 206 ILE A CA 1
ATOM 1600 C C . ILE A 1 206 ? -16.403 19.970 20.170 1.00 90.00 206 ILE A C 1
ATOM 1602 O O . ILE A 1 206 ? -16.937 20.696 19.331 1.00 90.00 206 ILE A O 1
ATOM 1606 N N . GLU A 1 207 ? -15.779 20.456 21.247 1.00 86.75 207 GLU A N 1
ATOM 1607 C CA . GLU A 1 207 ? -15.665 21.886 21.540 1.00 86.75 207 GLU A CA 1
ATOM 1608 C C . GLU A 1 207 ? -14.592 22.528 20.658 1.00 86.75 207 GLU A C 1
ATOM 1610 O O . GLU A 1 207 ? -14.796 23.627 20.142 1.00 86.75 207 GLU A O 1
ATOM 1615 N N . GLU A 1 208 ? -13.482 21.818 20.437 1.00 85.44 208 GLU A N 1
ATOM 1616 C CA . GLU A 1 208 ? -12.367 22.291 19.612 1.00 85.44 208 GLU A CA 1
ATOM 1617 C C . GLU A 1 208 ? -12.554 21.985 18.116 1.00 85.44 208 GLU A C 1
ATOM 1619 O O . GLU A 1 208 ? -12.283 22.839 17.270 1.00 85.44 208 GLU A O 1
ATOM 1624 N N . LEU A 1 209 ? -13.033 20.783 17.769 1.00 84.50 209 LEU A N 1
ATOM 1625 C CA . LEU A 1 209 ? -13.060 20.285 16.384 1.00 84.50 209 LEU A CA 1
ATOM 1626 C C . LEU A 1 209 ? -14.454 20.329 15.738 1.00 84.50 209 LEU A C 1
ATOM 1628 O O . LEU A 1 209 ? -14.590 20.076 14.539 1.00 84.50 209 LEU A O 1
ATOM 1632 N N . GLY A 1 210 ? -15.500 20.651 16.506 1.00 90.06 210 GLY A N 1
ATOM 1633 C CA . GLY A 1 210 ? -16.887 20.606 16.043 1.00 90.06 210 GLY A CA 1
ATOM 1634 C C . GLY A 1 210 ? -17.459 19.179 15.990 1.00 90.06 210 GLY A C 1
ATOM 1635 O O . GLY A 1 210 ? -16.924 18.267 16.622 1.00 90.06 210 GLY A O 1
ATOM 1636 N N . PRO A 1 211 ? -18.585 18.943 15.286 1.00 92.25 211 PRO A N 1
ATOM 1637 C CA . PRO A 1 211 ? -19.231 17.631 15.267 1.00 92.25 211 PRO A CA 1
ATOM 1638 C C . PRO A 1 211 ? -18.316 16.554 14.658 1.00 92.25 211 PRO A C 1
ATOM 1640 O O . PRO A 1 211 ? -17.652 16.822 13.654 1.00 92.25 211 PRO A O 1
ATOM 1643 N N . PRO A 1 212 ? -18.297 15.327 15.216 1.00 90.88 212 PRO A N 1
ATOM 1644 C CA . PRO A 1 212 ? -17.448 14.264 14.700 1.00 90.88 212 PRO A CA 1
ATOM 1645 C C . PRO A 1 212 ? -17.859 13.881 13.275 1.00 90.88 212 PRO A C 1
ATOM 1647 O O . PRO A 1 212 ? -19.056 13.705 13.012 1.00 90.88 212 PRO A O 1
ATOM 1650 N N . PRO A 1 213 ? -16.900 13.701 12.351 1.00 90.62 213 PRO A N 1
ATOM 1651 C CA . PRO A 1 213 ? -17.212 13.174 11.035 1.00 90.62 213 PRO A CA 1
ATOM 1652 C C . PRO A 1 213 ? -17.670 11.713 11.146 1.00 90.62 213 PRO A C 1
ATOM 1654 O O . PRO A 1 213 ? -17.283 10.999 12.079 1.00 90.62 213 PRO A O 1
ATOM 1657 N N . PRO A 1 214 ? -18.450 11.214 10.174 1.00 91.12 214 PRO A N 1
ATOM 1658 C CA . PRO A 1 214 ? -18.736 9.792 10.113 1.00 91.12 214 PRO A CA 1
ATOM 1659 C C . PRO A 1 214 ? -17.439 9.010 9.851 1.00 91.12 214 PRO A C 1
ATOM 1661 O O . PRO A 1 214 ? -16.566 9.444 9.092 1.00 91.12 214 PRO A O 1
ATOM 1664 N N . VAL A 1 215 ? -17.317 7.822 10.455 1.00 90.38 215 VAL A N 1
ATOM 1665 C CA . VAL A 1 215 ? -16.125 6.969 10.284 1.00 90.38 215 VAL A CA 1
ATOM 1666 C C . VAL A 1 215 ? -15.948 6.526 8.828 1.00 90.38 215 VAL A C 1
ATOM 1668 O O . VAL A 1 215 ? -14.822 6.420 8.345 1.00 90.38 215 VAL A O 1
ATOM 1671 N N . TRP A 1 216 ? -17.045 6.338 8.095 1.00 89.25 216 TRP A N 1
ATOM 1672 C CA . TRP A 1 216 ? -17.020 6.136 6.647 1.00 89.25 216 TRP A CA 1
ATOM 1673 C C . TRP A 1 216 ? -17.844 7.218 5.955 1.00 89.25 216 TRP A C 1
ATOM 1675 O O . TRP A 1 216 ? -18.898 7.583 6.475 1.00 89.25 216 TRP A O 1
ATOM 1685 N N . PRO A 1 217 ? -17.403 7.713 4.788 1.00 75.62 217 PRO A N 1
ATOM 1686 C CA . PRO A 1 217 ? -18.209 8.636 4.004 1.00 75.62 217 PRO A CA 1
ATOM 1687 C C . PRO A 1 217 ? -19.526 7.965 3.589 1.00 75.62 217 PRO A C 1
ATOM 1689 O O . PRO A 1 217 ? -19.561 6.758 3.323 1.00 75.62 217 PRO A O 1
ATOM 1692 N N . GLU A 1 218 ? -20.601 8.750 3.538 1.00 71.38 218 GLU A N 1
ATOM 1693 C CA . GLU A 1 218 ? -21.856 8.320 2.920 1.00 71.38 218 GLU A CA 1
ATOM 1694 C C . GLU A 1 218 ? -21.597 8.018 1.432 1.00 71.38 218 GLU A C 1
ATOM 1696 O O . GLU A 1 218 ? -20.826 8.728 0.781 1.00 71.38 218 GLU A O 1
ATOM 1701 N N . ARG A 1 219 ? -22.152 6.905 0.937 1.00 56.41 219 ARG A N 1
ATOM 1702 C CA . ARG A 1 219 ? -22.010 6.463 -0.460 1.00 56.41 219 ARG A CA 1
ATOM 1703 C C . ARG A 1 219 ? -23.026 7.146 -1.359 1.00 56.41 219 ARG A C 1
ATOM 1705 O O . ARG A 1 219 ? -24.182 7.285 -0.905 1.00 56.41 219 ARG A O 1
#